Protein AF-A0A7R9UJ60-F1 (afdb_monomer_lite)

pLDDT: mean 85.23, std 15.55, range [35.97, 98.5]

Organism: Diacronema lutheri (NCBI:txid2081491)

Foldseek 3Di:
DFDFLVVDCPDPLVCCQQPVLLVVLVVLCVLVVDDDPLNVQSNVLSVQRNVQAFDDQDDDPVCNVVCVPVLNVVSNVVRGTSGRGRSVSSSVVSVVSNQCSQFPVVCVVPVPPPVPDPDGDDSCVSVVVVLVVVCPCVCVLPVVVLVVQQPDPDPPGDHRRDPVSVVLCVVCPSNDDPPPDPHD

Radius of gyration: 21.95 Å; chains: 1; bounding box: 54×43×56 Å

Structure (mmCIF, N/CA/C/O backbone):
data_AF-A0A7R9UJ60-F1
#
_entry.id   AF-A0A7R9UJ60-F1
#
loop_
_atom_site.group_PDB
_atom_site.id
_atom_site.type_symbol
_atom_site.label_atom_id
_atom_site.label_alt_id
_atom_site.label_comp_id
_atom_site.label_asym_id
_atom_site.label_entity_id
_atom_site.label_seq_id
_atom_site.pdbx_PDB_ins_code
_atom_site.Cartn_x
_atom_site.Cartn_y
_atom_site.Cartn_z
_atom_site.occupancy
_atom_site.B_iso_or_equiv
_atom_site.auth_seq_id
_atom_site.auth_comp_id
_atom_site.auth_asym_id
_atom_site.auth_atom_id
_atom_site.pdbx_PDB_model_num
ATOM 1 N N . PRO A 1 1 ? -2.633 22.744 -2.274 1.00 83.25 1 PRO A N 1
ATOM 2 C CA . PRO A 1 1 ? -3.286 21.819 -1.310 1.00 83.25 1 PRO A CA 1
ATOM 3 C C . PRO A 1 1 ? -2.937 20.377 -1.701 1.00 83.25 1 PRO A C 1
ATOM 5 O O . PRO A 1 1 ? -2.706 20.158 -2.888 1.00 83.25 1 PRO A O 1
ATOM 8 N N . PRO A 1 2 ? -2.837 19.420 -0.763 1.00 93.00 2 PRO A N 1
ATOM 9 C CA . PRO A 1 2 ? -2.615 18.020 -1.121 1.00 93.00 2 PRO A CA 1
ATOM 10 C C . PRO A 1 2 ? -3.824 17.465 -1.886 1.00 93.00 2 PRO A C 1
ATOM 12 O O . PRO A 1 2 ? -4.955 17.785 -1.524 1.00 93.00 2 PRO A O 1
ATOM 15 N N . LEU A 1 3 ? -3.572 16.640 -2.907 1.00 96.56 3 LEU A N 1
ATOM 16 C CA . LEU A 1 3 ? -4.618 15.967 -3.687 1.00 96.56 3 LEU A CA 1
ATOM 17 C C . LEU A 1 3 ? -5.385 14.976 -2.805 1.00 96.56 3 LEU A C 1
ATOM 19 O O . LEU A 1 3 ? -4.770 14.284 -1.990 1.00 96.56 3 LEU A O 1
ATOM 23 N N . ARG A 1 4 ? -6.705 14.887 -2.969 1.00 97.19 4 ARG A N 1
ATOM 24 C CA . ARG A 1 4 ? -7.605 14.048 -2.159 1.00 97.19 4 ARG A CA 1
ATOM 25 C C . ARG A 1 4 ? -8.588 13.298 -3.052 1.00 97.19 4 ARG A C 1
ATOM 27 O O . ARG A 1 4 ? -8.852 13.697 -4.183 1.00 97.19 4 ARG A O 1
ATOM 34 N N . GLY A 1 5 ? -9.162 12.207 -2.548 1.00 94.00 5 GLY A N 1
ATOM 35 C CA . GLY A 1 5 ? -10.269 11.534 -3.238 1.00 94.00 5 GLY A CA 1
ATOM 36 C C . GLY A 1 5 ? -11.531 12.404 -3.280 1.00 94.00 5 GLY A C 1
ATOM 37 O O . GLY A 1 5 ? -12.315 12.332 -4.220 1.00 94.00 5 GLY A O 1
ATOM 38 N N . SER A 1 6 ? -11.703 13.282 -2.293 1.00 96.12 6 SER A N 1
ATOM 39 C CA . SER A 1 6 ? -12.818 14.228 -2.213 1.00 96.12 6 SER A CA 1
ATOM 40 C C . SER A 1 6 ? -12.788 15.349 -3.258 1.00 96.12 6 SER A C 1
ATOM 42 O O . SER A 1 6 ? -13.761 16.092 -3.344 1.00 96.12 6 SER A O 1
ATOM 44 N N . ASP A 1 7 ? -11.715 15.482 -4.047 1.00 95.06 7 ASP A N 1
ATOM 45 C CA . ASP A 1 7 ? -11.592 16.529 -5.075 1.00 95.06 7 ASP A CA 1
ATOM 46 C C . ASP A 1 7 ? -12.584 16.326 -6.243 1.00 95.06 7 ASP A C 1
ATOM 48 O O . ASP A 1 7 ? -12.857 17.252 -7.004 1.00 95.06 7 ASP A O 1
ATOM 52 N N . GLY A 1 8 ? -13.174 15.131 -6.364 1.00 93.62 8 GLY A N 1
ATOM 53 C CA . GLY A 1 8 ? -14.300 14.853 -7.255 1.00 93.62 8 GLY A CA 1
ATOM 54 C C . GLY A 1 8 ? -14.297 13.422 -7.783 1.00 93.62 8 GLY A C 1
ATOM 55 O O . GLY A 1 8 ? -13.241 12.840 -8.009 1.00 93.62 8 GLY A O 1
ATOM 56 N N . SER A 1 9 ? -15.475 12.856 -8.054 1.00 93.38 9 SER A N 1
ATOM 57 C CA . SER A 1 9 ? -15.610 11.461 -8.517 1.00 93.38 9 SER A CA 1
ATOM 58 C C . SER A 1 9 ? -14.976 11.170 -9.884 1.00 93.38 9 SER A C 1
ATOM 60 O O . SER A 1 9 ? -14.685 10.022 -10.199 1.00 93.38 9 SER A O 1
ATOM 62 N N . HIS A 1 10 ? -14.745 12.206 -10.689 1.00 94.19 10 HIS A N 1
ATOM 63 C CA . HIS A 1 10 ? -14.091 12.131 -11.997 1.00 94.19 10 HIS A CA 1
ATOM 64 C C . HIS A 1 10 ? -12.556 12.168 -11.906 1.00 94.19 10 HIS A C 1
ATOM 66 O O . HIS A 1 10 ? -11.872 12.056 -12.922 1.00 94.19 10 HIS A O 1
ATOM 72 N N . THR A 1 11 ? -12.004 12.383 -10.711 1.00 96.38 11 THR A N 1
ATOM 73 C CA . THR A 1 11 ? -10.563 12.538 -10.520 1.00 96.38 11 THR A CA 1
ATOM 74 C C . THR A 1 11 ? -9.861 11.190 -10.427 1.00 96.38 11 THR A C 1
ATOM 76 O O . THR A 1 11 ? -10.392 10.198 -9.921 1.00 96.38 11 THR A O 1
ATOM 79 N N . PHE A 1 12 ? -8.602 11.174 -10.856 1.00 95.88 12 PHE A N 1
ATOM 80 C CA . PHE A 1 12 ? -7.732 10.015 -10.702 1.00 95.88 12 PHE A CA 1
ATOM 81 C C . PHE A 1 12 ? -7.525 9.613 -9.233 1.00 95.88 12 PHE A C 1
ATOM 83 O O . PHE A 1 12 ? -7.365 8.431 -8.932 1.00 95.88 12 PHE A O 1
ATOM 90 N N . THR A 1 13 ? -7.528 10.571 -8.305 1.00 96.81 13 THR A N 1
ATOM 91 C CA . THR A 1 13 ? -7.380 10.299 -6.871 1.00 96.81 13 THR A CA 1
ATOM 92 C C . THR A 1 13 ? -8.602 9.593 -6.304 1.00 96.81 13 THR A C 1
ATOM 94 O O . THR A 1 13 ? -8.439 8.600 -5.595 1.0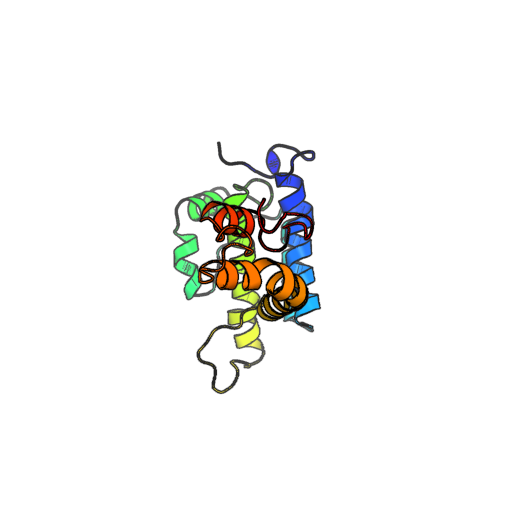0 96.81 13 THR A O 1
ATOM 97 N N . PHE A 1 14 ? -9.816 10.028 -6.660 1.00 96.94 14 PHE A N 1
ATOM 98 C CA . PHE A 1 14 ? -11.037 9.313 -6.286 1.00 96.94 14 PHE A CA 1
ATOM 99 C C . PHE A 1 14 ? -11.035 7.889 -6.836 1.00 96.94 14 PHE A C 1
ATOM 101 O O . PHE A 1 14 ? -11.293 6.937 -6.099 1.00 96.94 14 PHE A O 1
ATOM 108 N N . ASP A 1 15 ? -10.694 7.734 -8.115 1.00 97.25 15 ASP A N 1
ATOM 109 C CA . ASP A 1 15 ? -10.618 6.433 -8.772 1.00 97.25 15 ASP A CA 1
ATOM 110 C C . ASP A 1 15 ? -9.603 5.497 -8.104 1.00 97.25 15 ASP A C 1
ATOM 112 O O . ASP A 1 15 ? -9.866 4.318 -7.840 1.00 97.25 15 ASP A O 1
ATOM 116 N N . THR A 1 16 ? -8.436 6.053 -7.776 1.00 96.56 16 THR A N 1
ATOM 117 C CA . THR A 1 16 ? -7.360 5.314 -7.129 1.00 96.56 16 THR A CA 1
ATOM 118 C C . THR A 1 16 ? -7.796 4.822 -5.759 1.00 96.56 16 THR A C 1
ATOM 120 O O . THR A 1 16 ? -7.676 3.628 -5.493 1.00 96.56 16 THR A O 1
ATOM 123 N N . VAL A 1 17 ? -8.362 5.689 -4.919 1.00 97.00 17 VAL A N 1
ATOM 124 C CA . VAL A 1 17 ? -8.797 5.294 -3.576 1.00 97.00 17 VAL A CA 1
ATOM 125 C C . VAL A 1 17 ? -9.987 4.336 -3.625 1.00 97.00 17 VAL A C 1
ATOM 127 O O . VAL A 1 17 ? -9.949 3.301 -2.973 1.00 97.00 17 VAL A O 1
ATOM 130 N N . SER A 1 18 ? -11.029 4.636 -4.402 1.00 96.00 18 SER A N 1
ATOM 131 C CA . SER A 1 18 ? -12.286 3.870 -4.371 1.00 96.00 18 SER A CA 1
ATOM 132 C C . SER A 1 18 ? -12.218 2.521 -5.092 1.00 96.00 18 SER A C 1
ATOM 134 O O . SER A 1 18 ? -12.951 1.601 -4.729 1.00 96.00 18 SER A O 1
ATOM 136 N N . ARG A 1 19 ? -11.346 2.374 -6.102 1.00 96.94 19 ARG A N 1
ATOM 137 C CA . ARG A 1 19 ? -11.256 1.145 -6.912 1.00 96.94 19 ARG A CA 1
ATOM 138 C C . ARG A 1 19 ? -9.876 0.507 -6.898 1.00 96.94 19 ARG A C 1
ATOM 140 O O . ARG A 1 19 ? -9.775 -0.699 -6.670 1.00 96.94 19 ARG A O 1
ATOM 147 N N . ARG A 1 20 ? -8.810 1.278 -7.142 1.00 97.75 20 ARG A N 1
ATOM 148 C CA . ARG A 1 20 ? -7.466 0.705 -7.352 1.00 97.75 20 ARG A CA 1
ATOM 149 C C . ARG A 1 20 ? -6.829 0.208 -6.057 1.00 97.75 20 ARG A C 1
ATOM 151 O O . ARG A 1 20 ? -6.297 -0.895 -6.058 1.00 97.75 20 ARG A O 1
ATOM 158 N N . LEU A 1 21 ? -6.917 0.956 -4.955 1.00 98.38 21 LEU A N 1
ATOM 159 C CA . LEU A 1 21 ? -6.387 0.513 -3.660 1.00 98.38 21 LEU A CA 1
ATOM 160 C C . LEU A 1 21 ? -7.086 -0.771 -3.160 1.00 98.38 21 LEU A C 1
ATOM 162 O O . LEU A 1 21 ? -6.374 -1.725 -2.844 1.00 98.38 21 LEU A O 1
ATOM 166 N N . PRO A 1 22 ? -8.434 -0.891 -3.175 1.00 98.50 22 PRO A N 1
ATOM 167 C CA . PRO A 1 22 ? -9.105 -2.157 -2.878 1.00 98.50 22 PRO A CA 1
ATOM 168 C C . PRO A 1 22 ? -8.676 -3.296 -3.807 1.00 98.50 22 PRO A C 1
ATOM 170 O O . PRO A 1 22 ? -8.485 -4.421 -3.353 1.00 98.50 22 PRO A O 1
ATOM 173 N N . ALA A 1 23 ? -8.505 -3.025 -5.106 1.00 98.12 23 ALA A N 1
ATOM 174 C CA . ALA A 1 23 ? -8.051 -4.034 -6.060 1.00 98.12 23 ALA A CA 1
ATOM 175 C C . ALA A 1 23 ? -6.623 -4.524 -5.764 1.00 98.12 23 ALA A C 1
ATOM 177 O O . ALA A 1 23 ? -6.363 -5.715 -5.909 1.00 98.12 23 ALA A O 1
ATOM 178 N N . ILE A 1 24 ? -5.722 -3.648 -5.300 1.00 97.88 24 ILE A N 1
ATOM 179 C CA . ILE A 1 24 ? -4.379 -4.043 -4.847 1.00 97.88 24 ILE A CA 1
ATOM 180 C C . ILE A 1 24 ? -4.487 -5.008 -3.664 1.00 97.88 24 ILE A C 1
ATOM 182 O O . ILE A 1 24 ? -3.899 -6.081 -3.723 1.00 97.88 24 ILE A O 1
ATOM 186 N N . VAL A 1 25 ? -5.291 -4.685 -2.643 1.00 98.06 25 VAL A N 1
ATOM 187 C CA . VAL A 1 25 ? -5.490 -5.560 -1.470 1.00 98.06 25 VAL A CA 1
ATOM 188 C C . VAL A 1 25 ? -5.994 -6.948 -1.892 1.00 98.06 25 VAL A C 1
ATOM 190 O O . VAL A 1 25 ? -5.460 -7.966 -1.451 1.00 98.06 25 VAL A O 1
ATOM 193 N N . ARG A 1 26 ? -6.974 -7.008 -2.802 1.00 97.75 26 ARG A N 1
ATOM 194 C CA . ARG A 1 26 ? -7.509 -8.278 -3.329 1.00 97.75 26 ARG A CA 1
ATOM 195 C C . ARG A 1 26 ? -6.508 -9.041 -4.187 1.00 97.75 26 ARG A C 1
ATOM 197 O O . ARG A 1 26 ? -6.415 -10.261 -4.088 1.00 97.75 26 ARG A O 1
ATOM 204 N N . SER A 1 27 ? -5.720 -8.331 -4.991 1.00 96.19 27 SER A N 1
ATOM 205 C CA . SER A 1 27 ? -4.622 -8.926 -5.754 1.00 96.19 27 SER A CA 1
ATOM 206 C C . SER A 1 27 ? -3.576 -9.548 -4.824 1.00 96.19 27 SER A C 1
ATOM 208 O O . SER A 1 27 ? -3.095 -10.644 -5.092 1.00 96.19 27 SER A O 1
ATOM 210 N N . THR A 1 28 ? -3.276 -8.908 -3.689 1.00 94.81 28 THR A N 1
ATOM 211 C CA . THR A 1 28 ? -2.391 -9.467 -2.660 1.00 94.81 28 THR A CA 1
ATOM 212 C C . THR A 1 28 ? -2.951 -10.762 -2.069 1.00 94.81 28 THR A C 1
ATOM 214 O O . THR A 1 28 ? -2.198 -11.724 -1.923 1.00 94.81 28 THR A O 1
ATOM 217 N N . ILE A 1 29 ? -4.256 -10.827 -1.772 1.00 94.69 29 ILE A N 1
ATOM 218 C CA . ILE A 1 29 ? -4.915 -12.064 -1.311 1.00 94.69 29 ILE A CA 1
ATOM 219 C C . ILE A 1 29 ? -4.731 -13.181 -2.344 1.00 94.69 29 ILE A C 1
ATOM 221 O O . ILE A 1 29 ? -4.233 -14.255 -2.005 1.00 94.69 29 ILE A O 1
ATOM 225 N N . ALA A 1 30 ? -5.097 -12.909 -3.600 1.00 94.75 30 ALA A N 1
ATOM 226 C CA . ALA A 1 30 ? -5.057 -13.892 -4.677 1.00 94.75 30 ALA A CA 1
ATOM 227 C C . ALA A 1 30 ? -3.628 -14.376 -4.970 1.00 94.75 30 ALA A C 1
ATOM 229 O O . ALA A 1 30 ? -3.398 -15.579 -5.065 1.00 94.75 30 ALA A O 1
ATOM 230 N N . ALA A 1 31 ? -2.661 -13.458 -5.056 1.00 91.88 31 ALA A N 1
ATOM 231 C CA . ALA A 1 31 ? -1.273 -13.779 -5.382 1.00 91.88 31 ALA A CA 1
ATOM 232 C C . ALA A 1 31 ? -0.583 -14.645 -4.318 1.00 91.88 31 ALA A C 1
ATOM 234 O O . ALA A 1 31 ? 0.271 -15.455 -4.661 1.00 91.88 31 ALA A O 1
ATOM 235 N N . ASN A 1 32 ? -0.952 -14.494 -3.043 1.00 90.19 32 ASN A N 1
ATOM 236 C CA . ASN A 1 32 ? -0.371 -15.280 -1.951 1.00 90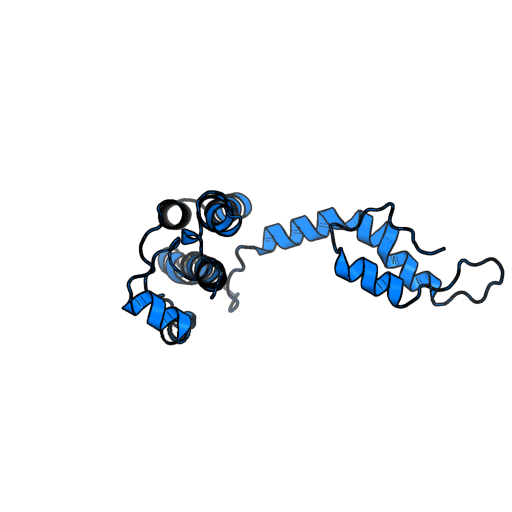.19 32 ASN A CA 1
ATOM 237 C C . ASN A 1 32 ? -1.201 -16.520 -1.590 1.00 90.19 32 ASN A C 1
ATOM 239 O O . ASN A 1 32 ? -0.789 -17.295 -0.728 1.00 90.19 32 ASN A O 1
ATOM 243 N N . GLY A 1 33 ? -2.382 -16.697 -2.192 1.00 90.06 33 GLY A N 1
ATOM 244 C CA . GLY A 1 33 ? -3.311 -17.760 -1.810 1.00 90.06 33 GLY A CA 1
ATOM 245 C C . GLY A 1 33 ? -3.764 -17.659 -0.350 1.00 90.06 33 GLY A C 1
ATOM 246 O O . GLY A 1 33 ? -3.976 -18.684 0.300 1.00 90.06 33 GLY A O 1
ATOM 247 N N . TYR A 1 34 ? -3.877 -16.442 0.197 1.00 90.19 34 TYR A N 1
ATOM 248 C CA . TYR A 1 34 ? -4.339 -16.262 1.573 1.00 90.19 34 TYR A CA 1
ATOM 249 C C . TYR A 1 34 ? -5.769 -16.782 1.736 1.00 90.19 34 TYR A C 1
ATOM 251 O O . TYR A 1 34 ? -6.633 -16.549 0.892 1.00 90.19 34 TYR A O 1
ATOM 259 N N . ALA A 1 35 ? -6.029 -17.448 2.860 1.00 89.31 35 ALA A N 1
ATOM 260 C CA . ALA A 1 35 ? -7.321 -18.047 3.177 1.00 89.31 35 ALA A CA 1
ATOM 261 C C . ALA A 1 35 ? -7.703 -17.824 4.651 1.00 89.31 35 ALA A C 1
ATOM 263 O O . ALA A 1 35 ? -6.906 -17.346 5.463 1.00 89.31 35 ALA A O 1
ATOM 264 N N . GLY A 1 36 ? -8.941 -18.178 5.003 1.00 90.00 36 GLY A N 1
ATOM 265 C CA . GLY A 1 36 ? -9.440 -18.115 6.377 1.00 90.00 36 GLY A CA 1
ATOM 266 C C . GLY A 1 36 ? -9.504 -16.689 6.933 1.00 90.00 36 GLY A C 1
ATOM 267 O O . GLY A 1 36 ? -9.894 -15.757 6.230 1.00 90.00 36 GLY A O 1
ATOM 268 N N . ALA A 1 37 ? -9.129 -16.530 8.206 1.00 91.31 37 ALA A N 1
ATOM 269 C CA . ALA A 1 37 ? -9.238 -15.259 8.925 1.00 91.31 37 ALA A CA 1
ATOM 270 C C . ALA A 1 37 ? -8.457 -14.121 8.246 1.00 91.31 37 ALA A C 1
ATOM 272 O O . ALA A 1 37 ? -9.024 -13.062 8.013 1.00 91.31 37 ALA A O 1
ATOM 273 N N . LEU A 1 38 ? -7.209 -14.359 7.820 1.00 91.81 38 LEU A N 1
ATOM 274 C CA . LEU A 1 38 ? -6.397 -13.317 7.176 1.00 91.81 38 LEU A CA 1
ATOM 275 C C . LEU A 1 38 ? -7.025 -12.813 5.869 1.00 91.81 38 LEU A C 1
ATOM 277 O O . LEU A 1 38 ? -7.075 -11.607 5.637 1.00 91.81 38 LEU A O 1
ATOM 281 N N . ALA A 1 39 ? -7.522 -13.716 5.021 1.00 94.56 39 ALA A N 1
ATOM 282 C CA . ALA A 1 39 ? -8.200 -13.313 3.790 1.00 94.56 39 ALA A CA 1
ATOM 283 C C . ALA A 1 39 ? -9.460 -12.491 4.091 1.00 94.56 39 ALA A C 1
ATOM 285 O O . ALA A 1 39 ? -9.688 -11.461 3.461 1.00 94.56 39 ALA A O 1
ATOM 286 N N . ALA A 1 40 ? -10.239 -12.897 5.099 1.00 96.19 40 ALA A N 1
ATOM 287 C CA . ALA A 1 40 ? -11.408 -12.144 5.536 1.00 96.19 40 ALA A CA 1
ATOM 288 C C . ALA A 1 40 ? -11.038 -10.757 6.089 1.00 96.19 40 ALA A C 1
ATOM 290 O O . ALA A 1 40 ? -11.771 -9.796 5.866 1.00 96.19 40 ALA A O 1
ATOM 291 N N . ASP A 1 41 ? -9.922 -10.630 6.806 1.00 95.94 41 ASP A N 1
ATOM 292 C CA . ASP A 1 41 ? -9.447 -9.359 7.364 1.00 95.94 41 ASP A CA 1
ATOM 293 C C . ASP A 1 41 ? -8.985 -8.402 6.258 1.00 95.94 41 ASP A C 1
ATOM 295 O O . ASP A 1 41 ? -9.333 -7.219 6.266 1.00 95.94 41 ASP A O 1
ATOM 299 N N . LEU A 1 42 ? -8.272 -8.925 5.259 1.00 97.12 42 LEU A N 1
ATOM 300 C CA . LEU A 1 42 ? -7.857 -8.171 4.077 1.00 97.12 42 LEU A CA 1
ATOM 301 C C . LEU A 1 42 ? -9.053 -7.771 3.196 1.00 97.12 42 LEU A C 1
ATOM 303 O O . LEU A 1 42 ? -9.096 -6.642 2.714 1.00 97.12 42 LEU A O 1
ATOM 307 N N . GLU A 1 43 ? -10.067 -8.625 3.031 1.00 98.25 43 GLU A N 1
ATOM 308 C CA . GLU A 1 43 ? -11.298 -8.240 2.324 1.00 98.25 43 GLU A CA 1
ATOM 309 C C . GLU A 1 43 ? -12.078 -7.157 3.076 1.00 98.25 43 GLU A C 1
ATOM 311 O O . GLU A 1 43 ? -12.599 -6.225 2.456 1.00 98.25 43 GLU A O 1
ATOM 316 N N . ARG A 1 44 ? -12.114 -7.213 4.416 1.00 98.25 44 ARG A N 1
ATOM 317 C CA . ARG A 1 44 ? -12.694 -6.126 5.219 1.00 98.25 44 ARG A CA 1
ATOM 318 C C . ARG A 1 44 ? -11.923 -4.826 5.040 1.00 98.25 44 ARG A C 1
ATOM 320 O O . ARG A 1 44 ? -12.563 -3.792 4.887 1.00 98.25 44 ARG A O 1
ATOM 327 N N . LEU A 1 45 ? -10.591 -4.868 4.976 1.00 98.38 45 LEU A N 1
ATOM 328 C CA . LEU A 1 45 ? -9.782 -3.692 4.643 1.00 98.38 45 LEU A CA 1
ATOM 329 C C . LEU A 1 45 ? -10.121 -3.157 3.240 1.00 98.38 45 LEU A C 1
ATOM 331 O O . LEU A 1 45 ? -10.317 -1.956 3.073 1.00 98.38 45 LEU A O 1
ATOM 335 N N . ALA A 1 46 ? -10.242 -4.023 2.231 1.00 98.50 46 ALA A N 1
ATOM 336 C CA . ALA A 1 46 ? -10.614 -3.606 0.878 1.00 98.50 46 ALA A CA 1
ATOM 337 C C . ALA A 1 46 ? -12.007 -2.946 0.836 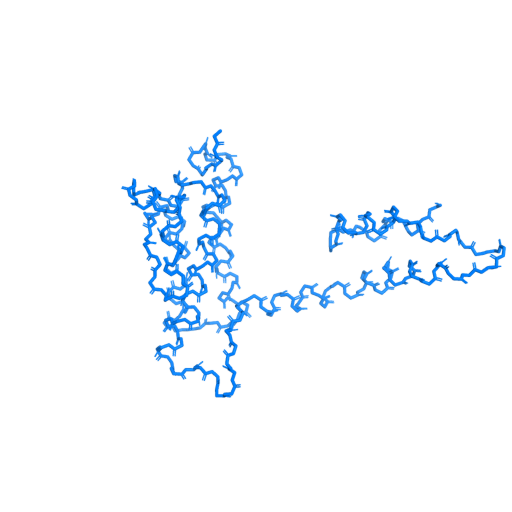1.00 98.50 46 ALA A C 1
ATOM 339 O O . ALA A 1 46 ? -12.199 -1.943 0.143 1.00 98.50 46 ALA A O 1
ATOM 340 N N . ALA A 1 47 ? -12.971 -3.481 1.590 1.00 98.31 47 ALA A N 1
ATOM 341 C CA . ALA A 1 47 ? -14.308 -2.909 1.727 1.00 98.31 47 ALA A CA 1
ATOM 342 C C . ALA A 1 47 ? -14.304 -1.577 2.501 1.00 98.31 47 ALA A C 1
ATOM 344 O O . ALA A 1 47 ? -14.965 -0.633 2.075 1.00 98.31 47 ALA A O 1
ATOM 345 N N . GLU A 1 48 ? -13.529 -1.475 3.586 1.00 97.81 48 GLU A N 1
ATOM 346 C CA . GLU A 1 48 ? -13.323 -0.255 4.385 1.00 97.81 48 GLU A CA 1
ATOM 347 C C . GLU A 1 48 ? -12.818 0.904 3.510 1.00 97.81 48 GLU A C 1
ATOM 349 O O . GLU A 1 48 ? -13.357 2.014 3.565 1.00 97.81 48 GLU A O 1
ATOM 354 N N . ILE A 1 49 ? -11.823 0.622 2.660 1.00 98.06 49 ILE A N 1
ATOM 355 C CA . ILE A 1 49 ? -11.252 1.591 1.719 1.00 98.06 49 ILE A CA 1
ATOM 356 C C . ILE A 1 49 ? -12.304 2.029 0.693 1.00 98.06 49 ILE A C 1
ATOM 358 O O . ILE A 1 49 ? -12.529 3.226 0.514 1.00 98.06 49 ILE A O 1
ATOM 362 N N . ALA A 1 50 ? -12.974 1.071 0.039 1.00 96.94 50 ALA A N 1
ATOM 363 C CA . ALA A 1 50 ? -13.966 1.357 -1.000 1.00 96.94 50 ALA A CA 1
ATOM 364 C C . ALA A 1 50 ? -15.167 2.157 -0.468 1.00 96.94 50 ALA A C 1
ATOM 366 O O . ALA A 1 50 ? -15.696 3.020 -1.165 1.00 96.94 50 ALA A O 1
ATOM 367 N N . ALA A 1 51 ? -15.577 1.892 0.776 1.00 96.75 51 ALA A N 1
ATOM 368 C CA . ALA A 1 51 ? -16.666 2.595 1.445 1.00 96.75 51 ALA A CA 1
ATOM 369 C C . ALA A 1 51 ? -16.277 3.997 1.943 1.00 96.75 51 ALA A C 1
ATOM 371 O O . ALA A 1 51 ? -17.145 4.744 2.391 1.00 96.75 51 ALA A O 1
ATOM 372 N N . GLY A 1 52 ? -14.992 4.365 1.900 1.00 96.88 52 GLY A N 1
ATOM 373 C CA . GLY A 1 52 ? -14.539 5.646 2.426 1.00 96.88 52 GLY A CA 1
ATOM 374 C C . GLY A 1 52 ? -14.688 5.744 3.944 1.00 96.88 52 GLY A C 1
ATOM 375 O O . GLY A 1 52 ? -15.101 6.788 4.445 1.00 96.88 52 GLY A O 1
ATOM 376 N N . ALA A 1 53 ? -14.396 4.668 4.680 1.00 98.06 53 ALA A N 1
ATOM 377 C CA . ALA A 1 53 ? -14.512 4.664 6.137 1.00 98.06 53 ALA A CA 1
ATOM 378 C C . ALA A 1 53 ? -13.482 5.601 6.822 1.00 98.06 53 ALA A C 1
ATOM 380 O O . ALA A 1 53 ? -12.486 5.992 6.203 1.00 98.06 53 ALA A O 1
ATOM 381 N N . PRO A 1 54 ? -13.693 5.977 8.097 1.00 98.25 54 PRO A N 1
ATOM 382 C CA . PRO A 1 54 ? -12.715 6.740 8.873 1.00 98.25 54 PRO A CA 1
ATOM 383 C C . PRO A 1 54 ? -11.380 6.007 9.030 1.00 98.25 54 PRO A C 1
ATOM 385 O O . PRO A 1 54 ? -11.353 4.792 9.222 1.00 98.25 54 PRO A O 1
ATOM 388 N N . LEU A 1 55 ? -10.277 6.756 9.006 1.00 98.00 55 LEU A N 1
ATOM 389 C CA . LEU A 1 55 ? -8.952 6.211 9.291 1.00 98.00 55 LEU A CA 1
ATOM 390 C C . LEU A 1 55 ? -8.841 5.815 10.770 1.00 98.00 55 LEU A C 1
ATOM 392 O O . LEU A 1 55 ? -9.323 6.523 11.657 1.00 98.00 55 LEU A O 1
ATOM 396 N N . VAL A 1 56 ? -8.156 4.703 11.041 1.00 97.00 56 VAL A N 1
ATOM 397 C CA . VAL A 1 56 ? -7.926 4.195 12.403 1.00 97.00 56 VAL A CA 1
ATOM 398 C C . VAL A 1 56 ? -6.438 4.154 12.742 1.00 97.00 56 VAL A C 1
ATOM 400 O O . VAL A 1 56 ? -5.581 3.994 11.869 1.00 97.00 56 VAL A O 1
ATOM 403 N N . ALA A 1 57 ? -6.104 4.301 14.021 1.00 97.06 57 ALA A N 1
ATOM 404 C CA . ALA A 1 57 ? -4.718 4.210 14.465 1.00 97.06 57 ALA A CA 1
ATOM 405 C C . ALA A 1 57 ? -4.149 2.804 14.203 1.00 97.06 57 ALA A C 1
ATOM 407 O O . ALA A 1 57 ? -4.825 1.797 14.416 1.00 97.06 57 ALA A O 1
ATOM 408 N N . LEU A 1 58 ? -2.894 2.739 13.755 1.00 96.38 58 LEU A N 1
ATOM 409 C CA . LEU A 1 58 ? -2.156 1.479 13.643 1.00 96.38 58 LEU A CA 1
ATOM 410 C C . LEU A 1 58 ? -1.856 0.946 15.046 1.00 96.38 58 LEU A C 1
ATOM 412 O O . LEU A 1 58 ? -1.609 1.726 15.964 1.00 96.38 58 LEU A O 1
ATOM 416 N N . THR A 1 59 ? -1.859 -0.370 15.218 1.00 94.00 59 THR A N 1
ATOM 417 C CA . THR A 1 59 ? -1.670 -1.023 16.525 1.00 94.00 59 THR A CA 1
ATOM 418 C C . THR A 1 59 ? -0.375 -1.824 16.598 1.00 94.00 59 THR A C 1
ATOM 420 O O . THR A 1 59 ? 0.120 -2.095 17.691 1.00 94.00 59 THR A O 1
ATOM 423 N N . ALA A 1 60 ? 0.220 -2.165 15.452 1.00 89.62 60 ALA A N 1
ATOM 424 C CA . ALA A 1 60 ? 1.512 -2.833 15.398 1.00 89.62 60 ALA A CA 1
ATOM 425 C C . ALA A 1 60 ? 2.617 -1.972 16.042 1.00 89.62 60 ALA A C 1
ATOM 427 O O . ALA A 1 60 ? 2.811 -0.836 15.601 1.00 89.62 60 ALA A O 1
ATOM 428 N N . PRO A 1 61 ? 3.419 -2.507 16.989 1.00 88.62 61 PRO A N 1
ATOM 429 C CA . PRO A 1 61 ? 4.476 -1.754 17.671 1.00 88.62 61 PRO A CA 1
ATOM 430 C C . PRO A 1 61 ? 5.445 -1.029 16.728 1.00 88.62 61 PRO A C 1
ATOM 432 O O . PRO A 1 61 ? 5.734 0.148 16.926 1.00 88.62 61 PRO A O 1
ATOM 435 N N . ALA A 1 62 ? 5.877 -1.699 15.654 1.00 88.69 62 ALA A N 1
ATOM 436 C CA . ALA A 1 62 ? 6.776 -1.127 14.646 1.00 88.69 62 ALA A CA 1
ATOM 437 C C . ALA A 1 62 ? 6.157 0.044 13.857 1.00 88.69 62 ALA A C 1
ATOM 439 O O . ALA A 1 62 ? 6.877 0.836 13.256 1.00 88.69 62 ALA A O 1
ATOM 440 N N . LEU A 1 63 ? 4.827 0.162 13.858 1.00 92.88 63 LEU A N 1
ATOM 441 C CA . LEU A 1 63 ? 4.083 1.192 13.140 1.00 92.88 63 LEU A CA 1
ATOM 442 C C . LEU A 1 63 ? 3.529 2.287 14.060 1.00 92.88 63 LEU A C 1
ATOM 444 O O . LEU A 1 63 ? 3.060 3.302 13.554 1.00 92.88 63 LEU A O 1
ATOM 448 N N . LEU A 1 64 ? 3.608 2.143 15.388 1.00 93.94 64 LEU A N 1
ATOM 449 C CA . LEU A 1 64 ? 3.116 3.159 16.329 1.00 93.94 64 LEU A CA 1
ATOM 450 C C . LEU A 1 64 ? 3.712 4.560 16.099 1.00 93.94 64 LEU A C 1
ATOM 452 O O . LEU A 1 64 ? 2.937 5.518 16.144 1.00 93.94 64 LEU A O 1
ATOM 456 N N . PRO A 1 65 ? 5.018 4.728 15.780 1.00 96.12 65 PRO A N 1
ATOM 457 C CA . PRO A 1 65 ? 5.567 6.0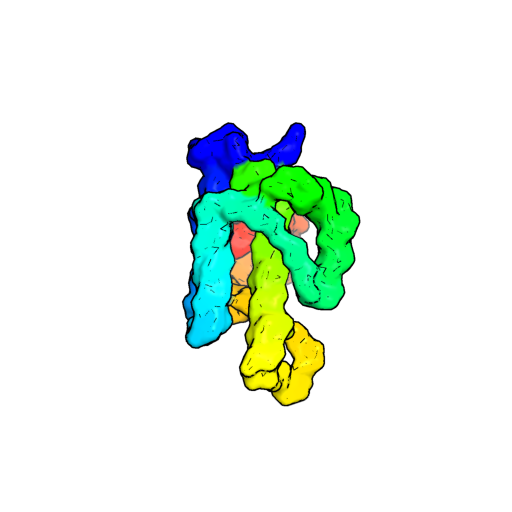50 15.468 1.00 96.12 65 PRO A CA 1
ATOM 458 C C . PRO A 1 65 ? 4.862 6.747 14.295 1.00 96.12 65 PRO A C 1
ATOM 460 O O . PRO A 1 65 ? 4.824 7.974 14.237 1.00 96.12 65 PRO A O 1
ATOM 463 N N . TRP A 1 66 ? 4.250 5.986 13.381 1.00 95.62 66 TRP A N 1
ATOM 464 C CA . TRP A 1 66 ? 3.488 6.541 12.264 1.00 95.62 66 TRP A CA 1
ATOM 465 C C . TRP A 1 66 ? 2.223 7.270 12.719 1.00 95.62 66 TRP A C 1
ATOM 467 O O . TRP A 1 66 ? 1.855 8.269 12.111 1.00 95.62 66 TRP A O 1
ATOM 477 N N . ASN A 1 67 ? 1.577 6.829 13.802 1.00 95.25 67 ASN A N 1
ATOM 478 C CA . ASN A 1 67 ? 0.396 7.514 14.338 1.00 95.25 67 ASN A CA 1
ATOM 479 C C . ASN A 1 67 ? 0.734 8.917 14.870 1.00 95.25 67 ASN A C 1
ATOM 481 O O . ASN A 1 67 ? -0.132 9.785 14.881 1.00 95.25 67 ASN A O 1
ATOM 485 N N . ALA A 1 68 ? 1.982 9.134 15.301 1.00 94.75 68 ALA A N 1
ATOM 486 C CA . ALA A 1 68 ? 2.476 10.418 15.798 1.00 94.75 68 ALA A CA 1
ATOM 487 C C . ALA A 1 68 ? 3.047 11.324 14.690 1.00 94.75 68 ALA A C 1
ATOM 489 O O . ALA A 1 68 ? 3.305 12.503 14.930 1.00 94.75 68 ALA A O 1
ATOM 490 N N . HIS A 1 69 ? 3.246 10.805 13.475 1.00 94.31 69 HIS A N 1
ATOM 491 C CA . HIS A 1 69 ? 3.677 11.612 12.336 1.00 94.31 69 HIS A CA 1
ATOM 492 C C . HIS A 1 69 ? 2.588 12.636 11.984 1.00 94.31 69 HIS A C 1
ATOM 494 O O . HIS A 1 69 ? 1.440 12.254 11.758 1.00 94.31 69 HIS A O 1
ATOM 500 N N . ALA A 1 70 ? 2.946 13.924 11.917 1.00 94.81 70 ALA A N 1
ATOM 501 C CA . ALA A 1 70 ? 1.988 15.036 11.896 1.00 94.81 70 ALA A CA 1
ATOM 502 C C . ALA A 1 70 ? 0.830 14.880 10.879 1.00 94.81 70 ALA A C 1
ATOM 504 O O . ALA A 1 70 ? -0.320 14.961 11.304 1.00 94.81 70 ALA A O 1
ATOM 505 N N . PRO A 1 71 ? 1.063 14.545 9.591 1.00 94.75 71 PRO A N 1
ATOM 506 C CA . PRO A 1 71 ? -0.022 14.268 8.644 1.00 94.75 71 PRO A CA 1
ATOM 507 C C . PRO A 1 71 ? -1.017 13.186 9.088 1.00 94.75 71 PRO A C 1
ATOM 509 O O . PRO A 1 71 ? -2.212 13.325 8.852 1.00 94.75 71 PRO A O 1
ATOM 512 N N . MET A 1 72 ? -0.540 12.109 9.719 1.00 97.19 72 MET A N 1
ATOM 513 C CA . MET A 1 72 ? -1.395 11.023 10.206 1.00 97.19 72 MET A CA 1
ATOM 514 C C . MET A 1 72 ? -2.117 11.424 11.496 1.00 97.19 72 MET A C 1
ATOM 516 O O . MET A 1 72 ? -3.313 11.179 11.626 1.00 97.19 72 MET A O 1
ATOM 520 N N . ALA A 1 73 ? -1.409 12.066 12.428 1.00 97.19 73 ALA A N 1
ATOM 521 C CA . ALA A 1 73 ? -1.979 12.545 13.683 1.00 97.19 73 ALA A CA 1
ATOM 522 C C . ALA A 1 73 ? -3.127 13.539 13.434 1.00 97.19 73 ALA A C 1
ATOM 524 O O . ALA A 1 73 ? -4.204 13.395 14.014 1.00 97.19 73 ALA A O 1
ATOM 525 N N . ASP A 1 74 ? -2.935 14.485 12.511 1.00 97.00 74 ASP A N 1
ATOM 526 C CA . ASP A 1 74 ? -3.958 15.451 12.106 1.00 97.00 74 ASP A CA 1
ATOM 527 C C . ASP A 1 74 ? -5.171 14.765 11.467 1.00 97.00 74 ASP A C 1
ATOM 529 O O . ASP A 1 74 ? -6.315 15.091 11.797 1.00 97.00 74 ASP A O 1
ATOM 533 N N . ALA A 1 75 ? -4.933 13.805 10.567 1.00 97.06 75 ALA A N 1
ATOM 534 C CA . ALA A 1 75 ? -5.994 13.053 9.907 1.00 97.06 75 ALA A CA 1
ATOM 535 C C . ALA A 1 75 ? -6.834 12.256 10.920 1.00 97.06 75 ALA A C 1
ATOM 537 O O . ALA A 1 75 ? -8.064 12.284 10.864 1.00 97.06 75 ALA A O 1
ATOM 538 N N . LEU A 1 76 ? -6.186 11.614 11.899 1.00 97.31 76 LEU A N 1
ATOM 539 C CA . LEU A 1 76 ? -6.857 10.902 12.990 1.00 97.31 76 LEU A CA 1
ATOM 540 C C . LEU A 1 76 ? -7.647 11.856 13.896 1.00 97.31 76 LEU A C 1
ATOM 542 O O . LEU A 1 76 ? -8.811 11.592 14.196 1.00 97.31 76 LEU A O 1
ATOM 546 N N . ALA A 1 77 ? -7.053 12.986 14.293 1.00 97.31 77 ALA A N 1
ATOM 547 C CA . ALA A 1 77 ? -7.706 13.983 15.143 1.00 97.31 77 ALA A CA 1
ATOM 548 C C . ALA A 1 77 ? -8.963 14.575 14.484 1.00 97.31 77 ALA A C 1
ATOM 550 O O . ALA A 1 77 ? -9.978 14.792 15.146 1.00 97.31 77 ALA A O 1
ATOM 551 N N . ARG A 1 78 ? -8.917 14.787 13.163 1.00 96.94 78 ARG A N 1
ATOM 552 C CA . ARG A 1 78 ? -10.042 15.284 12.357 1.00 96.94 78 ARG A CA 1
ATOM 553 C C . ARG A 1 78 ? -11.017 14.194 11.915 1.00 96.94 78 ARG A C 1
ATOM 555 O O . ARG A 1 78 ? -12.017 14.522 11.281 1.00 96.94 78 ARG A O 1
ATOM 562 N N . ARG A 1 79 ? -10.747 12.924 12.241 1.00 97.12 79 ARG A N 1
ATOM 563 C CA . ARG A 1 79 ? -11.502 11.756 11.759 1.00 97.12 79 ARG A CA 1
ATOM 564 C C . ARG A 1 79 ? -11.659 11.760 10.235 1.00 97.12 79 ARG A C 1
ATOM 566 O O . ARG A 1 79 ? -12.742 11.491 9.716 1.00 97.12 79 ARG A O 1
ATOM 573 N N . GLU A 1 80 ? -10.586 12.104 9.523 1.00 97.69 80 GLU A N 1
ATOM 574 C CA . GLU A 1 80 ? -10.563 11.999 8.067 1.00 97.69 80 GLU A CA 1
ATOM 575 C C . GLU A 1 80 ? -10.805 10.543 7.639 1.00 97.69 80 GLU A C 1
ATOM 577 O O . GLU A 1 80 ? -10.555 9.587 8.379 1.00 97.69 80 GLU A O 1
ATOM 582 N N . THR A 1 81 ? -11.331 10.381 6.433 1.00 98.31 81 THR A N 1
ATOM 583 C CA . THR A 1 81 ? -11.647 9.087 5.841 1.00 98.31 81 THR A CA 1
ATOM 584 C C . THR A 1 81 ? -10.650 8.734 4.753 1.00 98.31 81 THR A C 1
ATOM 586 O O . THR A 1 81 ? -9.868 9.580 4.319 1.00 98.31 81 THR A O 1
ATOM 589 N N . TRP A 1 82 ? -10.723 7.506 4.241 1.00 98.19 82 TRP A N 1
ATOM 590 C CA . TRP A 1 82 ? -9.965 7.102 3.054 1.00 98.19 82 TRP A CA 1
ATOM 591 C C . TRP A 1 82 ? -10.140 8.068 1.869 1.00 98.19 82 TRP A C 1
ATOM 593 O O . TRP A 1 82 ? -9.188 8.307 1.132 1.00 98.19 82 TRP A O 1
ATOM 603 N N . ILE A 1 83 ? -11.330 8.658 1.702 1.00 97.50 83 ILE A N 1
ATOM 604 C CA . ILE A 1 83 ? -11.640 9.576 0.595 1.00 97.50 83 ILE A CA 1
ATOM 605 C C . ILE A 1 83 ? -11.238 11.019 0.914 1.00 97.50 83 ILE A C 1
ATOM 607 O O . ILE A 1 83 ? -10.759 11.725 0.024 1.00 97.50 83 ILE A O 1
ATOM 611 N N . SER A 1 84 ? -11.449 11.478 2.153 1.00 97.19 84 SER A N 1
ATOM 612 C CA . SER A 1 84 ? -11.197 12.876 2.504 1.00 97.19 84 SER A CA 1
ATOM 613 C C . SER A 1 84 ? -9.741 13.160 2.839 1.00 97.19 84 SER A C 1
ATOM 615 O O . SER A 1 84 ? -9.320 14.293 2.638 1.00 97.19 84 SER A O 1
ATOM 617 N N . ALA A 1 85 ? -8.958 12.186 3.301 1.00 97.50 85 ALA A N 1
ATOM 618 C CA . ALA A 1 85 ? -7.547 12.383 3.620 1.00 97.50 85 ALA A CA 1
ATOM 619 C C . ALA A 1 85 ? -6.665 12.585 2.368 1.00 97.50 85 ALA A C 1
ATOM 621 O O . ALA A 1 85 ? -7.048 12.198 1.259 1.00 97.50 85 ALA A O 1
ATOM 622 N N . PRO A 1 86 ? -5.464 13.189 2.511 1.00 97.56 86 PRO A N 1
ATOM 623 C CA . PRO A 1 86 ? -4.502 13.306 1.417 1.00 97.56 86 PRO A CA 1
ATOM 624 C C . PRO A 1 86 ? -4.228 11.960 0.739 1.00 97.56 86 PRO A C 1
ATOM 626 O O . PRO A 1 86 ? -3.880 10.989 1.409 1.00 97.56 86 PRO A O 1
ATOM 629 N N . TRP A 1 87 ? -4.307 11.914 -0.592 1.00 97.38 87 TRP A N 1
ATOM 630 C CA . TRP A 1 87 ? -4.129 10.692 -1.382 1.00 97.38 87 TRP A CA 1
ATOM 631 C C . TRP A 1 87 ? -2.800 9.986 -1.064 1.00 97.38 87 TRP A C 1
ATOM 633 O O . TRP A 1 87 ? -2.784 8.795 -0.759 1.00 97.38 87 TRP A O 1
ATOM 643 N N . PHE A 1 88 ? -1.700 10.742 -1.019 1.00 96.44 88 PHE A N 1
ATOM 644 C CA . PHE A 1 88 ? -0.385 10.207 -0.655 1.00 96.44 88 PHE A CA 1
ATOM 645 C C . PHE A 1 88 ? -0.370 9.566 0.745 1.00 96.44 88 PHE A C 1
ATOM 647 O O . PHE A 1 88 ? 0.273 8.536 0.950 1.00 96.44 88 PHE A O 1
ATOM 654 N N . LEU A 1 89 ? -1.087 10.150 1.714 1.00 97.50 89 LEU A N 1
ATOM 655 C CA . LEU A 1 89 ? -1.181 9.600 3.067 1.00 97.50 89 LEU A CA 1
ATOM 656 C C . LEU A 1 89 ? -1.930 8.265 3.054 1.00 97.50 89 LEU A C 1
ATOM 658 O O . LEU A 1 89 ? -1.425 7.290 3.611 1.00 97.50 89 LEU A O 1
ATOM 662 N N . VAL A 1 90 ? -3.100 8.208 2.411 1.00 97.81 90 VAL A N 1
ATOM 663 C CA . VAL A 1 90 ? -3.940 7.000 2.408 1.00 97.81 90 VAL A CA 1
ATOM 664 C C . VAL A 1 90 ? -3.319 5.855 1.615 1.00 97.81 90 VAL A C 1
ATOM 666 O O . VAL A 1 90 ? -3.428 4.705 2.029 1.00 97.81 90 VAL A O 1
ATOM 669 N N . GLU A 1 91 ? -2.587 6.149 0.541 1.00 98.00 91 GLU A N 1
ATOM 670 C CA . GLU A 1 91 ? -1.834 5.137 -0.204 1.00 98.00 91 GLU A CA 1
ATOM 671 C C . GLU A 1 91 ? -0.742 4.501 0.671 1.00 98.00 91 GLU A C 1
ATOM 673 O O . GLU A 1 91 ? -0.672 3.280 0.808 1.00 98.00 91 GLU A O 1
ATOM 678 N N . ASN A 1 92 ? 0.057 5.320 1.360 1.00 97.50 92 ASN A N 1
ATOM 679 C CA . ASN A 1 92 ? 1.081 4.835 2.288 1.00 97.50 92 ASN A CA 1
ATOM 680 C C . ASN A 1 92 ? 0.495 4.112 3.509 1.00 97.50 92 ASN A C 1
ATOM 682 O O . ASN A 1 92 ? 1.124 3.202 4.057 1.00 97.50 92 ASN A O 1
ATOM 686 N N . TYR A 1 93 ? -0.674 4.548 3.973 1.00 97.94 93 TYR A N 1
ATOM 687 C CA . TYR A 1 93 ? -1.383 3.948 5.095 1.00 97.94 93 TYR A CA 1
ATOM 688 C C . TYR A 1 93 ? -1.968 2.575 4.729 1.00 97.94 93 TYR A C 1
ATOM 690 O O . TYR A 1 93 ? -1.856 1.647 5.529 1.00 97.94 93 TYR A O 1
ATOM 698 N N . MET A 1 94 ? -2.477 2.398 3.503 1.00 98.25 94 MET A N 1
ATOM 699 C CA . MET A 1 94 ? -2.950 1.106 2.989 1.00 98.25 94 MET A CA 1
ATOM 700 C C . MET A 1 94 ? -1.864 0.027 3.087 1.00 98.25 94 MET A C 1
ATOM 702 O O . MET A 1 94 ? -2.098 -1.019 3.694 1.00 98.25 94 MET A O 1
ATOM 706 N N . TYR A 1 95 ? -0.648 0.302 2.602 1.00 97.31 95 TYR A N 1
ATOM 707 C CA . TYR A 1 95 ? 0.457 -0.663 2.680 1.00 97.31 95 TYR A CA 1
ATOM 708 C C . TYR A 1 95 ? 0.840 -1.018 4.123 1.00 97.31 95 TYR A C 1
ATOM 710 O O . TYR A 1 95 ? 1.176 -2.166 4.413 1.00 97.31 95 TYR A O 1
ATOM 718 N N . LYS A 1 96 ? 0.744 -0.062 5.054 1.00 96.31 96 LYS A N 1
ATOM 719 C CA . LYS A 1 96 ? 0.991 -0.304 6.485 1.00 96.31 96 LYS A CA 1
ATOM 720 C C . LYS A 1 96 ? -0.101 -1.161 7.122 1.00 96.31 96 LYS A C 1
ATOM 722 O O . LYS A 1 96 ? 0.221 -2.030 7.929 1.00 96.31 96 LYS A O 1
ATOM 727 N N . ARG A 1 97 ? -1.368 -0.965 6.740 1.00 97.62 97 ARG A N 1
ATOM 728 C CA . ARG A 1 97 ? -2.485 -1.824 7.167 1.00 97.62 97 ARG A CA 1
ATOM 729 C C . ARG A 1 97 ? -2.318 -3.248 6.642 1.00 97.62 97 ARG A C 1
ATOM 731 O O . ARG A 1 97 ? -2.447 -4.173 7.436 1.00 97.62 97 ARG A O 1
ATOM 738 N N . ILE A 1 98 ? -1.945 -3.428 5.369 1.00 96.06 98 ILE A N 1
ATOM 739 C CA . ILE A 1 98 ? -1.607 -4.758 4.833 1.00 96.06 98 ILE A CA 1
ATOM 740 C C . ILE A 1 98 ? -0.478 -5.380 5.658 1.00 96.06 98 ILE A C 1
ATOM 742 O O . ILE A 1 98 ? -0.632 -6.495 6.144 1.00 96.06 98 ILE A O 1
ATOM 746 N N . TRP A 1 99 ? 0.624 -4.652 5.869 1.00 94.12 99 TRP A N 1
ATOM 747 C CA . TRP A 1 99 ? 1.763 -5.172 6.622 1.00 94.12 99 TRP A CA 1
ATOM 748 C C . TRP A 1 99 ? 1.379 -5.590 8.045 1.00 94.12 99 TRP A C 1
ATOM 750 O O . TRP A 1 99 ? 1.781 -6.663 8.486 1.00 94.12 99 TRP A O 1
ATOM 760 N N . GLN A 1 100 ? 0.580 -4.785 8.755 1.00 93.62 100 GLN A N 1
ATOM 761 C CA . GLN A 1 100 ? 0.096 -5.120 10.096 1.00 93.62 100 GLN A CA 1
ATOM 762 C C . GLN A 1 100 ? -0.716 -6.421 10.095 1.00 93.62 100 GLN A C 1
ATOM 764 O O . GLN A 1 100 ? -0.452 -7.302 10.917 1.00 93.62 100 GLN A O 1
ATOM 769 N N . LEU A 1 101 ? -1.658 -6.560 9.159 1.00 93.38 101 LEU A N 1
ATOM 770 C CA . LEU A 1 101 ? -2.488 -7.758 9.039 1.00 93.38 101 LEU A CA 1
ATOM 771 C C . LEU A 1 101 ? -1.633 -9.000 8.749 1.00 93.38 101 LEU A C 1
ATOM 773 O O . LEU A 1 101 ? -1.786 -10.025 9.411 1.00 93.38 101 LEU A O 1
ATOM 777 N N . THR A 1 102 ? -0.685 -8.907 7.812 1.00 90.88 102 THR A N 1
ATOM 778 C CA . THR A 1 102 ? 0.112 -10.064 7.374 1.00 90.88 102 THR A CA 1
ATOM 779 C C . THR A 1 102 ? 1.236 -10.439 8.340 1.00 90.88 102 THR A C 1
ATOM 781 O O . THR A 1 102 ? 1.563 -11.616 8.451 1.00 90.88 102 THR A O 1
ATOM 784 N N . ASN A 1 103 ? 1.845 -9.472 9.036 1.00 85.75 103 ASN A N 1
ATOM 785 C CA . ASN A 1 103 ? 3.044 -9.705 9.855 1.00 85.75 103 ASN A CA 1
ATOM 786 C C . ASN A 1 103 ? 2.801 -9.718 11.361 1.00 85.75 103 ASN A C 1
ATOM 788 O O . ASN A 1 103 ? 3.609 -10.286 12.094 1.00 85.75 103 ASN A O 1
ATOM 792 N N . VAL A 1 104 ? 1.728 -9.090 11.841 1.00 83.25 104 VAL A N 1
ATOM 793 C CA . VAL A 1 104 ? 1.450 -8.998 13.279 1.00 83.25 104 VAL A CA 1
ATOM 794 C C . VAL A 1 104 ? 0.233 -9.834 13.626 1.00 83.25 104 VAL A C 1
ATOM 796 O O . VAL A 1 104 ? 0.352 -10.791 14.387 1.00 83.25 104 VAL A O 1
ATOM 799 N N . GLU A 1 105 ? -0.917 -9.521 13.036 1.00 79.25 105 GLU A N 1
ATOM 800 C CA . GLU A 1 105 ? -2.187 -10.151 13.412 1.00 79.25 105 GLU A CA 1
ATOM 801 C C . GLU A 1 105 ? -2.241 -11.614 12.953 1.00 79.25 105 GLU A C 1
ATOM 803 O O . GLU A 1 105 ? -2.513 -12.510 13.753 1.00 79.25 105 GLU A O 1
ATOM 808 N N . HIS A 1 106 ? -1.857 -11.891 11.704 1.00 74.50 106 HIS A N 1
ATOM 809 C CA . HIS A 1 106 ? -1.777 -13.262 11.206 1.00 74.50 106 HIS A CA 1
ATOM 810 C C . HIS A 1 106 ? -0.702 -14.099 11.909 1.00 74.50 106 HIS A C 1
ATOM 812 O O . HIS A 1 106 ? -0.951 -15.256 12.256 1.00 74.50 106 HIS A O 1
ATOM 818 N N . ALA A 1 107 ? 0.481 -13.522 12.143 1.00 71.38 107 ALA A N 1
ATOM 819 C CA . ALA A 1 107 ? 1.575 -14.212 12.824 1.00 71.38 107 ALA A CA 1
ATOM 820 C C . ALA A 1 107 ? 1.206 -14.570 14.273 1.00 71.38 107 ALA A C 1
ATOM 822 O O . ALA A 1 107 ? 1.551 -15.654 14.743 1.00 71.38 107 ALA A O 1
ATOM 823 N N . ALA A 1 108 ? 0.469 -13.692 14.963 1.00 64.75 108 ALA A N 1
ATOM 824 C CA . ALA A 1 108 ? -0.068 -13.967 16.291 1.00 64.75 108 ALA A CA 1
ATOM 825 C C . ALA A 1 108 ? -1.146 -15.065 16.269 1.00 64.75 108 ALA A C 1
ATOM 827 O O . ALA A 1 108 ? -1.143 -15.931 17.139 1.00 64.75 108 ALA A O 1
ATOM 828 N N . ALA A 1 109 ? -2.038 -15.061 15.271 1.00 64.75 109 ALA A N 1
ATOM 829 C CA . ALA A 1 109 ? -3.152 -16.007 15.179 1.00 64.75 109 ALA A CA 1
ATOM 830 C C . ALA A 1 109 ? -2.730 -17.436 14.797 1.00 64.75 109 ALA A C 1
ATOM 832 O O . ALA A 1 109 ? -3.338 -18.404 15.244 1.00 64.75 109 ALA A O 1
ATOM 833 N N . THR A 1 110 ? -1.706 -17.582 13.957 1.00 67.00 110 THR A N 1
ATOM 834 C CA . THR A 1 110 ? -1.282 -18.890 13.428 1.00 67.00 110 THR A CA 1
ATOM 835 C C . THR A 1 110 ? -0.071 -19.476 14.145 1.00 67.00 110 THR A C 1
ATOM 837 O O . THR A 1 110 ? 0.291 -20.623 13.892 1.00 67.00 110 THR A O 1
ATOM 840 N N . GLY A 1 111 ? 0.617 -18.687 14.979 1.00 57.72 111 GLY A N 1
ATOM 841 C CA . GLY A 1 111 ? 1.954 -19.030 15.467 1.00 57.72 111 GLY A CA 1
ATOM 842 C C . GLY A 1 111 ? 2.987 -19.165 14.340 1.00 57.72 111 GLY A C 1
ATOM 843 O O . GLY A 1 111 ? 4.137 -19.511 14.606 1.00 57.72 111 GLY A O 1
ATOM 844 N N . ALA A 1 112 ? 2.610 -18.867 13.088 1.00 53.75 112 ALA A N 1
ATOM 845 C CA . ALA A 1 112 ? 3.416 -19.042 11.889 1.00 53.75 112 ALA A CA 1
ATOM 846 C C . ALA A 1 112 ? 4.401 -17.886 11.698 1.00 53.75 112 ALA A C 1
ATOM 848 O O . ALA A 1 112 ? 4.594 -17.373 10.595 1.00 53.75 112 ALA A O 1
ATOM 849 N N . ARG A 1 113 ? 5.106 -17.507 12.769 1.00 54.19 113 ARG A N 1
ATOM 850 C CA . ARG A 1 113 ? 6.460 -17.011 12.557 1.00 54.19 113 ARG A CA 1
ATOM 851 C C . ARG A 1 113 ? 7.217 -18.207 12.003 1.00 54.19 113 ARG A C 1
ATOM 853 O O . ARG A 1 113 ? 7.432 -19.169 12.736 1.00 54.19 113 ARG A O 1
ATOM 860 N N . ARG A 1 114 ? 7.516 -18.194 10.700 1.00 48.38 114 ARG A N 1
ATOM 861 C CA . ARG A 1 114 ? 8.276 -19.260 10.033 1.00 48.38 114 ARG A CA 1
ATOM 862 C C . ARG A 1 114 ? 9.438 -19.657 10.958 1.00 48.38 114 ARG A C 1
ATOM 864 O O . ARG A 1 114 ? 10.239 -18.780 11.298 1.00 48.38 114 ARG A O 1
ATOM 871 N N . PRO A 1 115 ? 9.512 -20.914 11.431 1.00 38.06 115 PRO A N 1
ATOM 872 C CA . PRO A 1 115 ? 10.607 -21.320 12.296 1.00 38.06 115 PRO A CA 1
ATOM 873 C C . PRO A 1 115 ? 11.924 -21.068 11.551 1.00 38.06 115 PRO A C 1
ATOM 875 O O . PRO A 1 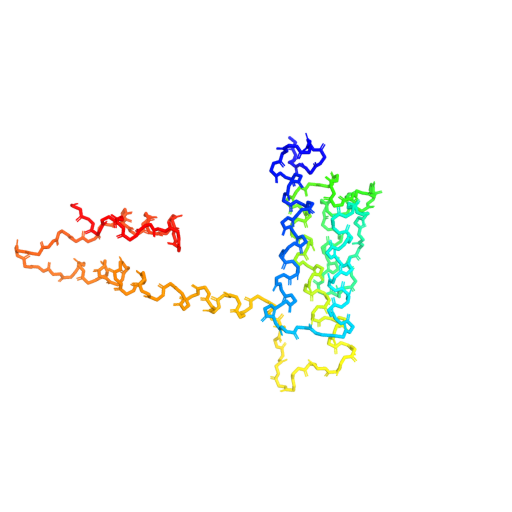115 ? 12.150 -21.633 10.486 1.00 38.06 115 PRO A O 1
ATOM 878 N N . GLY A 1 116 ? 12.748 -20.153 12.072 1.00 45.53 116 GLY A N 1
ATOM 879 C CA . GLY A 1 116 ? 14.035 -19.768 11.480 1.00 45.53 116 GLY A CA 1
ATOM 880 C C . GLY A 1 116 ? 14.070 -18.477 10.648 1.00 45.53 116 GLY A C 1
ATOM 881 O O . GLY A 1 116 ? 15.170 -18.036 10.332 1.00 45.53 116 GLY A O 1
ATOM 882 N N . SER A 1 117 ? 12.947 -17.812 10.337 1.00 50.91 117 SER A N 1
ATOM 883 C CA . SER A 1 117 ? 12.989 -16.486 9.694 1.00 50.91 117 SER A CA 1
ATOM 884 C C . SER A 1 117 ? 12.734 -15.382 10.721 1.00 50.91 117 SER A C 1
ATOM 886 O O . SER A 1 117 ? 11.598 -15.140 11.131 1.00 50.91 117 SER A O 1
ATOM 888 N N . ALA A 1 118 ? 13.793 -14.688 11.135 1.00 59.81 118 ALA A N 1
ATOM 889 C CA . ALA A 1 118 ? 13.664 -13.440 11.891 1.00 59.81 118 ALA A CA 1
ATOM 890 C C . ALA A 1 118 ? 13.062 -12.300 11.039 1.00 59.81 118 ALA A C 1
ATOM 892 O O . ALA A 1 118 ? 12.678 -11.264 11.580 1.00 59.81 118 ALA A O 1
ATOM 893 N N . GLU A 1 119 ? 12.981 -12.491 9.720 1.00 67.81 119 GLU A N 1
ATOM 894 C CA . GLU A 1 119 ? 12.574 -11.469 8.762 1.00 67.81 119 GLU A CA 1
ATOM 895 C C . GLU A 1 119 ? 11.052 -11.420 8.537 1.00 67.81 119 GLU A C 1
ATOM 897 O O . GLU A 1 119 ? 10.389 -12.463 8.504 1.00 67.81 119 GLU A O 1
ATOM 902 N N . PRO A 1 120 ? 10.484 -10.210 8.381 1.00 76.44 120 PRO A N 1
ATOM 903 C CA . PRO A 1 120 ? 9.068 -10.023 8.094 1.00 76.44 120 PRO A CA 1
ATOM 904 C C . PRO A 1 120 ? 8.684 -10.603 6.725 1.00 76.44 120 PRO A C 1
ATOM 906 O O . PRO A 1 120 ? 9.430 -10.519 5.753 1.00 76.44 120 PRO A O 1
ATOM 909 N N . HIS A 1 121 ? 7.475 -11.149 6.645 1.00 84.06 121 HIS A N 1
ATOM 910 C CA . HIS A 1 121 ? 6.846 -11.599 5.412 1.00 84.06 121 HIS A CA 1
ATOM 911 C C . HIS A 1 121 ? 6.575 -10.411 4.475 1.00 84.06 121 HIS A C 1
ATOM 913 O O . HIS A 1 121 ? 5.838 -9.488 4.841 1.00 84.06 121 HIS A O 1
ATOM 919 N N . ASP A 1 122 ? 7.114 -10.459 3.253 1.00 90.38 122 ASP A N 1
ATOM 920 C CA . ASP A 1 122 ? 6.778 -9.522 2.175 1.00 90.38 122 ASP A CA 1
ATOM 921 C C . ASP A 1 122 ? 5.574 -10.048 1.368 1.00 90.38 122 ASP A C 1
ATOM 923 O O . ASP A 1 122 ? 5.729 -10.976 0.571 1.00 90.38 122 ASP A O 1
ATOM 927 N N . PRO A 1 123 ? 4.371 -9.463 1.526 1.00 91.25 123 PRO A N 1
ATOM 928 C CA . PRO A 1 123 ? 3.176 -9.897 0.803 1.00 91.25 123 PRO A CA 1
ATOM 929 C C . PRO A 1 123 ? 3.212 -9.597 -0.703 1.00 91.25 123 PRO A C 1
ATOM 931 O O . PRO A 1 123 ? 2.318 -10.027 -1.428 1.00 91.25 123 PRO A O 1
ATOM 934 N N . PHE A 1 124 ? 4.216 -8.871 -1.197 1.00 93.00 124 PHE A N 1
ATOM 935 C CA . PHE A 1 124 ? 4.365 -8.541 -2.614 1.00 93.00 124 PHE A CA 1
ATOM 936 C C . PHE A 1 124 ? 5.508 -9.305 -3.290 1.00 93.00 124 PHE A C 1
ATOM 938 O O . PHE A 1 124 ? 5.737 -9.100 -4.481 1.00 93.00 124 PHE A O 1
ATOM 945 N N . LEU A 1 125 ? 6.216 -10.188 -2.573 1.00 91.38 125 LEU A N 1
ATOM 946 C CA . LEU A 1 125 ? 7.378 -10.910 -3.101 1.00 91.38 125 LEU A CA 1
ATOM 947 C C . LEU A 1 125 ? 7.045 -11.690 -4.379 1.00 91.38 125 LEU A C 1
ATOM 949 O O . LEU A 1 125 ? 7.678 -11.470 -5.406 1.00 91.38 125 LEU A O 1
ATOM 953 N N . LEU A 1 126 ? 5.993 -12.513 -4.345 1.00 89.56 126 LEU A N 1
ATOM 954 C CA . LEU A 1 126 ? 5.588 -13.336 -5.492 1.00 89.56 126 LEU A CA 1
ATOM 955 C C . LEU A 1 126 ? 5.244 -12.489 -6.725 1.00 89.56 126 LEU A C 1
ATOM 957 O O . LEU A 1 126 ? 5.542 -12.865 -7.855 1.00 89.56 126 LEU A O 1
ATOM 961 N N . GLN A 1 127 ? 4.648 -11.312 -6.518 1.00 89.12 127 GLN A N 1
ATOM 962 C CA . GLN A 1 127 ? 4.337 -10.388 -7.610 1.00 89.12 127 GLN A CA 1
ATOM 963 C C . GLN A 1 127 ? 5.604 -9.748 -8.189 1.00 89.12 127 GLN A C 1
ATOM 965 O O . GLN A 1 127 ? 5.694 -9.573 -9.403 1.00 89.12 127 GLN A O 1
ATOM 970 N N . LYS A 1 128 ? 6.588 -9.416 -7.343 1.00 90.69 128 LYS A N 1
ATOM 971 C CA . LYS A 1 128 ? 7.888 -8.885 -7.782 1.00 90.69 128 LYS A CA 1
ATOM 972 C C . LYS A 1 128 ? 8.662 -9.924 -8.591 1.00 90.69 128 LYS A C 1
ATOM 974 O O . LYS A 1 128 ? 9.188 -9.583 -9.644 1.00 90.69 128 LYS A O 1
ATOM 979 N N . GLU A 1 129 ? 8.683 -11.175 -8.138 1.00 92.12 129 GLU A N 1
ATOM 980 C CA . GLU A 1 129 ? 9.329 -12.286 -8.847 1.00 92.12 129 GLU A CA 1
ATOM 981 C C . GLU A 1 129 ? 8.653 -12.563 -10.193 1.00 92.12 129 GLU A C 1
ATOM 983 O O . GLU A 1 129 ? 9.331 -12.657 -11.212 1.00 92.12 129 GLU A O 1
ATOM 988 N N . ALA A 1 130 ? 7.317 -12.603 -10.229 1.00 89.56 130 ALA A N 1
ATOM 989 C CA . ALA A 1 130 ? 6.576 -12.778 -11.474 1.00 89.56 130 ALA A CA 1
ATOM 990 C C . ALA A 1 130 ? 6.824 -11.627 -12.466 1.00 89.56 130 ALA A C 1
ATOM 992 O O . ALA A 1 130 ? 7.019 -11.870 -13.655 1.00 89.56 130 ALA A O 1
ATOM 993 N N . ALA A 1 131 ? 6.849 -10.376 -11.990 1.00 88.62 131 ALA A N 1
ATOM 994 C CA . ALA A 1 131 ? 7.142 -9.215 -12.829 1.00 88.62 131 ALA A CA 1
ATOM 995 C C . ALA A 1 131 ? 8.590 -9.214 -13.346 1.00 88.62 131 ALA A C 1
ATOM 997 O O . ALA A 1 131 ? 8.828 -8.807 -14.485 1.00 88.62 131 ALA A O 1
ATOM 998 N N . LEU A 1 132 ? 9.541 -9.677 -12.528 1.00 89.12 132 LEU A N 1
ATOM 999 C CA . LEU A 1 132 ? 10.933 -9.851 -12.929 1.00 89.12 132 LEU A CA 1
ATOM 1000 C C . LEU A 1 132 ? 11.047 -10.912 -14.025 1.00 89.12 132 LEU A C 1
ATOM 1002 O O . LEU A 1 132 ? 11.563 -10.605 -15.092 1.00 89.12 132 LEU A O 1
ATOM 1006 N N . HIS A 1 133 ? 10.475 -12.098 -13.807 1.00 89.44 133 HIS A N 1
ATOM 1007 C CA . HIS A 1 133 ? 10.521 -13.194 -14.775 1.00 89.44 133 HIS A CA 1
ATOM 1008 C C . HIS A 1 133 ? 9.842 -12.828 -16.103 1.00 89.44 133 HIS A C 1
ATOM 1010 O O . HIS A 1 133 ? 10.364 -13.096 -17.181 1.00 89.44 133 HIS A O 1
ATOM 1016 N N . ALA A 1 134 ? 8.709 -12.120 -16.049 1.00 87.81 134 ALA A N 1
ATOM 1017 C CA . ALA A 1 134 ? 8.047 -11.602 -17.247 1.00 87.81 134 ALA A CA 1
ATOM 1018 C C . ALA A 1 134 ? 8.902 -10.578 -18.022 1.00 87.81 134 ALA A C 1
ATOM 1020 O O . ALA A 1 134 ? 8.652 -10.341 -19.202 1.00 87.81 134 ALA A O 1
ATOM 1021 N N . SER A 1 135 ? 9.901 -9.973 -17.372 1.00 87.25 135 SER A N 1
ATOM 1022 C CA . SER A 1 135 ? 10.818 -9.000 -17.972 1.00 87.25 135 SER A CA 1
ATOM 1023 C C . SER A 1 135 ? 12.116 -9.630 -18.498 1.00 87.25 135 SER A C 1
ATOM 1025 O O . SER A 1 135 ? 12.940 -8.902 -19.054 1.00 87.25 135 SER A O 1
ATOM 1027 N N . ASP A 1 136 ? 12.307 -10.951 -18.369 1.00 86.31 136 ASP A N 1
ATOM 1028 C CA . ASP A 1 136 ? 13.547 -11.638 -18.765 1.00 86.31 136 ASP A CA 1
ATOM 1029 C C . ASP A 1 136 ? 13.890 -11.400 -20.243 1.00 86.31 136 ASP A C 1
ATOM 1031 O O . ASP A 1 136 ? 15.023 -11.048 -20.565 1.00 86.31 136 ASP A O 1
ATOM 1035 N N . GLY A 1 137 ? 12.906 -11.502 -21.143 1.00 83.06 137 GLY A N 1
ATOM 1036 C CA . GLY A 1 137 ? 13.110 -11.243 -22.574 1.00 83.06 137 GLY A CA 1
ATOM 1037 C C . GLY A 1 137 ? 13.621 -9.824 -22.839 1.00 83.06 137 GLY A C 1
ATOM 1038 O O . GLY A 1 137 ? 14.652 -9.641 -23.478 1.00 83.06 137 GLY A O 1
ATOM 1039 N N . ALA A 1 138 ? 12.974 -8.810 -22.255 1.00 81.81 138 ALA A N 1
ATOM 1040 C CA . ALA A 1 138 ? 13.394 -7.417 -22.406 1.00 81.81 138 ALA A CA 1
ATOM 1041 C C . ALA A 1 138 ? 14.796 -7.157 -21.825 1.00 81.81 138 ALA A C 1
ATOM 1043 O O . ALA A 1 138 ? 15.575 -6.394 -22.405 1.00 81.81 138 ALA A O 1
ATOM 1044 N N . LEU A 1 139 ? 15.137 -7.793 -20.699 1.00 81.94 139 LEU A N 1
ATOM 1045 C CA . LEU A 1 139 ? 16.466 -7.707 -20.094 1.00 81.94 139 LEU A CA 1
ATOM 1046 C C . LEU A 1 139 ? 17.536 -8.279 -21.036 1.00 81.94 139 LEU A C 1
ATOM 1048 O O . LEU A 1 139 ? 18.538 -7.609 -21.303 1.00 81.94 139 LEU A O 1
ATOM 1052 N N . LEU A 1 140 ? 17.306 -9.487 -21.557 1.00 83.56 140 LEU A N 1
ATOM 1053 C CA . LEU A 1 140 ? 18.241 -10.192 -22.433 1.00 83.56 140 LEU A CA 1
ATOM 1054 C C . LEU A 1 140 ? 18.396 -9.505 -23.795 1.00 83.56 140 LEU A C 1
ATOM 1056 O O . LEU A 1 140 ? 19.514 -9.382 -24.290 1.00 83.56 140 LEU A O 1
ATOM 1060 N N . GLU A 1 141 ? 17.297 -9.039 -24.385 1.00 81.69 141 GLU A N 1
ATOM 1061 C CA . GLU A 1 141 ? 17.274 -8.522 -25.757 1.00 81.69 141 GLU A CA 1
ATOM 1062 C C . GLU A 1 141 ? 17.634 -7.039 -25.855 1.00 81.69 141 GLU A C 1
ATOM 1064 O O . GLU A 1 141 ? 18.153 -6.611 -26.882 1.00 81.69 141 GLU A O 1
ATOM 1069 N N . SER A 1 142 ? 17.374 -6.239 -24.814 1.00 75.75 142 SER A N 1
ATOM 1070 C CA . SER A 1 142 ? 17.479 -4.776 -24.927 1.00 75.75 142 SER A CA 1
ATOM 1071 C C . SER A 1 142 ? 18.410 -4.105 -23.920 1.00 75.75 142 SER A C 1
ATOM 1073 O O . SER A 1 142 ? 18.889 -3.003 -24.186 1.00 75.75 142 SER A O 1
ATOM 1075 N N . ILE A 1 143 ? 18.680 -4.735 -22.771 1.00 79.31 143 ILE A N 1
ATOM 1076 C CA . ILE A 1 143 ? 19.501 -4.140 -21.706 1.00 79.31 143 ILE A CA 1
ATOM 1077 C C . ILE A 1 143 ? 20.914 -4.723 -21.720 1.00 79.31 143 ILE A C 1
ATOM 1079 O O . ILE A 1 143 ? 21.880 -3.962 -21.714 1.00 79.31 143 ILE A O 1
ATOM 1083 N N . LEU A 1 144 ? 21.060 -6.052 -21.773 1.00 81.06 144 LEU A N 1
ATOM 1084 C CA . LEU A 1 144 ? 22.380 -6.695 -21.820 1.00 81.06 144 LEU A CA 1
ATOM 1085 C C . LEU A 1 144 ? 23.248 -6.251 -23.012 1.00 81.06 144 LEU A C 1
ATOM 1087 O O . LEU A 1 144 ? 24.437 -6.000 -22.791 1.00 81.06 144 LEU A O 1
ATOM 1091 N N . PRO A 1 145 ? 22.713 -6.074 -24.238 1.00 80.88 145 PRO A N 1
ATOM 1092 C CA . PRO A 1 145 ? 23.525 -5.628 -25.369 1.00 80.88 145 PRO A CA 1
ATOM 1093 C C . PRO A 1 145 ? 24.152 -4.247 -25.158 1.00 80.88 145 PRO A C 1
ATOM 1095 O O . PRO A 1 145 ? 25.301 -4.053 -25.550 1.00 80.88 145 PRO A O 1
ATOM 1098 N N . LEU A 1 146 ? 23.466 -3.331 -24.454 1.00 75.81 146 LEU A N 1
ATOM 1099 C CA . LEU A 1 146 ? 23.985 -1.988 -24.157 1.00 75.81 146 LEU A CA 1
ATOM 1100 C C . LEU A 1 146 ? 25.307 -2.046 -23.384 1.00 75.81 146 LEU A C 1
ATOM 1102 O O . LEU A 1 146 ? 26.205 -1.241 -23.632 1.00 75.81 146 LEU A O 1
ATOM 1106 N N . PHE A 1 147 ? 25.460 -3.025 -22.488 1.00 74.50 147 PHE A N 1
ATOM 1107 C CA . PHE A 1 147 ? 26.704 -3.232 -21.749 1.00 74.50 147 PHE A CA 1
ATOM 1108 C C . PHE A 1 147 ? 27.821 -3.789 -22.646 1.00 74.50 147 PHE A C 1
ATOM 1110 O O . PHE A 1 147 ? 28.968 -3.370 -22.506 1.00 74.50 147 PHE A O 1
ATOM 1117 N N . GLY A 1 148 ? 27.502 -4.659 -23.611 1.00 69.56 148 GLY A N 1
ATOM 1118 C CA . GLY A 1 148 ? 28.478 -5.243 -24.543 1.00 69.56 148 GLY A CA 1
ATOM 1119 C C . GLY A 1 148 ? 29.000 -4.269 -25.608 1.00 69.56 148 GLY A C 1
ATOM 1120 O O . GLY A 1 148 ? 30.158 -4.349 -26.014 1.00 69.56 148 GLY A O 1
ATOM 1121 N N . SER A 1 149 ? 28.187 -3.292 -26.018 1.00 60.53 149 SER A N 1
ATOM 1122 C CA . SER A 1 149 ? 28.574 -2.249 -26.983 1.00 60.53 149 SER A CA 1
ATOM 1123 C C . SER A 1 149 ? 29.573 -1.219 -26.437 1.00 60.53 149 SER A C 1
ATOM 1125 O O . SER A 1 149 ? 30.141 -0.453 -27.204 1.00 60.53 149 SER A O 1
ATOM 1127 N N . THR A 1 150 ? 29.847 -1.196 -25.129 1.00 54.78 150 THR A N 1
ATOM 1128 C CA . THR A 1 150 ? 30.805 -0.241 -24.536 1.00 54.78 150 THR A CA 1
ATOM 1129 C C . THR A 1 150 ? 32.278 -0.633 -24.711 1.00 54.78 150 THR A C 1
ATOM 1131 O O . THR A 1 150 ? 33.155 0.167 -24.394 1.00 54.78 150 THR A O 1
ATOM 1134 N N . THR A 1 151 ? 32.576 -1.840 -25.211 1.00 54.53 151 THR A N 1
ATOM 1135 C CA . THR A 1 151 ? 33.943 -2.408 -25.207 1.00 54.53 151 THR A CA 1
ATOM 1136 C C . THR A 1 151 ? 34.508 -2.764 -26.590 1.00 54.53 151 THR A C 1
ATOM 1138 O O . THR A 1 151 ? 35.659 -3.191 -26.676 1.00 54.53 151 THR A O 1
ATOM 1141 N N . SER A 1 152 ? 33.748 -2.603 -27.680 1.00 52.62 152 SER A N 1
ATOM 1142 C CA . SER A 1 152 ? 34.191 -3.015 -29.022 1.00 52.62 152 SER A CA 1
ATOM 1143 C C . SER A 1 152 ? 34.880 -1.873 -29.776 1.00 52.62 152 SER A C 1
ATOM 1145 O O . SER A 1 152 ? 34.248 -0.882 -30.123 1.00 52.62 152 SER A O 1
ATOM 1147 N N . ALA A 1 153 ? 36.179 -2.029 -30.056 1.00 53.81 153 ALA A N 1
ATOM 1148 C CA . ALA A 1 153 ? 37.004 -1.102 -30.841 1.00 53.81 153 ALA A CA 1
ATOM 1149 C C . ALA A 1 153 ? 37.079 -1.479 -32.339 1.00 53.81 153 ALA A C 1
ATOM 1151 O O . ALA A 1 153 ? 38.081 -1.203 -32.999 1.00 53.81 153 ALA A O 1
ATOM 1152 N N . SER A 1 154 ? 36.063 -2.170 -32.870 1.00 56.62 154 SER A N 1
ATOM 1153 C CA . SER A 1 154 ? 36.003 -2.508 -34.297 1.00 56.62 154 SER A CA 1
ATOM 1154 C C . SER A 1 154 ? 35.324 -1.377 -35.084 1.00 56.62 154 SER A C 1
ATOM 1156 O O . SER A 1 154 ? 34.281 -0.897 -34.641 1.00 56.62 154 SER A O 1
ATOM 1158 N N . PRO A 1 155 ? 35.864 -0.954 -36.241 1.00 57.81 155 PRO A N 1
ATOM 1159 C CA . PRO A 1 155 ? 35.300 0.131 -37.052 1.00 57.81 155 PRO A CA 1
ATOM 1160 C C . PRO A 1 155 ? 33.929 -0.187 -37.678 1.00 57.81 155 PRO A C 1
ATOM 1162 O O . PRO A 1 155 ? 33.239 0.742 -38.081 1.00 57.81 155 PRO A O 1
ATOM 1165 N N . ASP A 1 156 ? 33.524 -1.462 -37.712 1.00 59.41 156 ASP A N 1
ATOM 1166 C CA . ASP A 1 156 ? 32.201 -1.917 -38.181 1.00 59.41 156 ASP A CA 1
ATOM 1167 C C . ASP A 1 156 ? 31.186 -2.127 -37.035 1.00 59.41 156 ASP A C 1
ATOM 1169 O O . ASP A 1 156 ? 30.075 -2.610 -37.263 1.00 59.41 156 ASP A O 1
ATOM 1173 N N . SER A 1 157 ? 31.553 -1.815 -35.787 1.00 55.06 157 SER A N 1
ATOM 1174 C CA . SER A 1 157 ? 30.654 -1.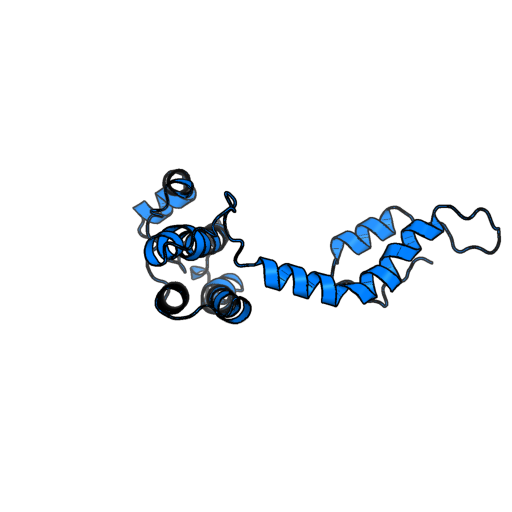977 -34.639 1.00 55.06 157 SER A CA 1
ATOM 1175 C C . SER A 1 157 ? 29.693 -0.791 -34.494 1.00 55.06 157 SER A C 1
ATOM 1177 O O . SER A 1 157 ? 30.095 0.351 -34.730 1.00 55.06 157 SER A O 1
ATOM 1179 N N . PRO A 1 158 ? 28.445 -1.030 -34.041 1.00 56.91 158 PRO A N 1
ATOM 1180 C CA . PRO A 1 158 ? 27.522 0.046 -33.695 1.00 56.91 158 PRO A CA 1
ATOM 1181 C C . PRO A 1 158 ? 28.129 0.965 -32.622 1.00 56.91 158 PRO A C 1
ATOM 1183 O O . PRO A 1 158 ? 28.953 0.507 -31.816 1.00 56.91 158 PRO A O 1
ATOM 1186 N N . PRO A 1 159 ? 27.744 2.255 -32.599 1.00 59.84 159 PRO A N 1
ATOM 1187 C CA . PRO A 1 159 ? 28.292 3.214 -31.653 1.00 59.84 159 PRO A CA 1
ATOM 1188 C C . PRO A 1 159 ? 28.085 2.737 -30.208 1.00 59.84 159 PRO A C 1
ATOM 1190 O O . PRO A 1 159 ? 27.065 2.120 -29.886 1.00 59.84 159 PRO A O 1
ATOM 1193 N N . PRO A 1 160 ? 29.046 3.007 -29.308 1.00 65.62 160 PRO A N 1
ATOM 1194 C CA . PRO A 1 160 ? 28.946 2.565 -27.929 1.00 65.62 160 PRO A CA 1
ATOM 1195 C C . PRO A 1 160 ? 27.716 3.176 -27.258 1.00 65.62 160 PRO A C 1
ATOM 1197 O O . PRO A 1 160 ? 27.411 4.359 -27.432 1.00 65.62 160 PRO A O 1
ATOM 1200 N N . ALA A 1 161 ? 27.028 2.372 -26.448 1.00 70.00 161 ALA A N 1
ATOM 1201 C CA . ALA A 1 161 ? 25.854 2.821 -25.714 1.00 70.00 161 ALA A CA 1
ATOM 1202 C C . ALA A 1 161 ? 26.177 4.061 -24.862 1.00 70.00 161 ALA A C 1
ATOM 1204 O O . ALA A 1 161 ? 26.976 4.018 -23.925 1.00 70.00 161 ALA A O 1
ATOM 1205 N N . SER A 1 162 ? 25.537 5.185 -25.186 1.00 79.94 162 SER A N 1
ATOM 1206 C CA . SER A 1 162 ? 25.642 6.417 -24.400 1.00 79.94 162 SER A CA 1
ATOM 1207 C C . SER A 1 162 ? 24.852 6.339 -23.084 1.00 79.94 162 SER A C 1
ATOM 1209 O O . SER A 1 162 ? 23.889 5.580 -22.958 1.00 79.94 162 SER A O 1
ATOM 1211 N N . ILE A 1 163 ? 25.193 7.200 -22.116 1.00 83.50 163 ILE A N 1
ATOM 1212 C CA . ILE A 1 163 ? 24.434 7.375 -20.859 1.00 83.50 163 ILE A CA 1
ATOM 1213 C C . ILE A 1 163 ? 22.943 7.636 -21.128 1.00 83.50 163 ILE A C 1
ATOM 1215 O O . ILE A 1 163 ? 22.096 7.181 -20.361 1.00 83.50 163 ILE A O 1
ATOM 1219 N N . ALA A 1 164 ? 22.608 8.316 -22.230 1.00 84.94 164 ALA A N 1
ATOM 1220 C CA . ALA A 1 164 ? 21.222 8.582 -22.596 1.00 84.94 164 ALA A CA 1
ATOM 1221 C C . ALA A 1 164 ? 20.413 7.286 -22.770 1.00 84.94 164 ALA A C 1
ATOM 1223 O O . ALA A 1 164 ? 19.283 7.227 -22.298 1.00 84.94 164 ALA A O 1
ATOM 1224 N N . HIS A 1 165 ? 20.991 6.224 -23.344 1.00 81.38 165 HIS A N 1
ATOM 1225 C CA . HIS A 1 165 ? 20.309 4.932 -23.492 1.00 81.38 165 HIS A CA 1
ATOM 1226 C C . HIS A 1 165 ? 19.964 4.303 -22.139 1.00 81.38 165 HIS A C 1
ATOM 1228 O O . HIS A 1 165 ? 18.845 3.828 -21.942 1.00 81.38 165 HIS A O 1
ATOM 1234 N N . PHE A 1 166 ? 20.887 4.363 -21.176 1.00 83.50 166 PHE A N 1
ATOM 1235 C CA . PHE A 1 166 ? 20.640 3.876 -19.818 1.00 83.50 166 PHE A CA 1
ATOM 1236 C C . PHE A 1 166 ? 19.581 4.714 -19.092 1.00 83.50 166 PHE A C 1
ATOM 1238 O O . PHE A 1 166 ? 18.727 4.160 -18.401 1.00 83.50 166 PHE A O 1
ATOM 1245 N N . VAL A 1 167 ? 19.584 6.037 -19.286 1.00 87.62 167 VAL A N 1
ATOM 1246 C CA . VAL A 1 167 ? 18.559 6.933 -18.728 1.00 87.62 167 VAL A CA 1
ATOM 1247 C C . VAL A 1 167 ? 17.187 6.643 -19.335 1.00 87.62 167 VAL A C 1
ATOM 1249 O O . VAL A 1 167 ? 16.221 6.504 -18.589 1.00 87.62 167 VAL A O 1
ATOM 1252 N N . TYR A 1 168 ? 17.087 6.483 -20.658 1.00 85.31 168 TYR A N 1
ATOM 1253 C CA . TYR A 1 168 ? 15.827 6.139 -21.319 1.00 85.31 168 TYR A CA 1
ATOM 1254 C C . TYR A 1 168 ? 15.295 4.780 -20.863 1.00 85.31 168 TYR A C 1
ATOM 1256 O O . TYR A 1 168 ? 14.105 4.658 -20.573 1.00 85.31 168 TYR A O 1
ATOM 1264 N N . ARG A 1 169 ? 16.160 3.769 -20.724 1.00 83.81 169 ARG A N 1
ATOM 1265 C CA . ARG A 1 169 ? 15.747 2.464 -20.189 1.00 83.81 169 ARG A CA 1
ATOM 1266 C C . ARG A 1 169 ? 15.305 2.552 -18.727 1.00 83.81 169 ARG A C 1
ATOM 1268 O O . ARG A 1 169 ? 14.288 1.961 -18.381 1.00 83.81 169 ARG A O 1
ATOM 1275 N N . SER A 1 170 ? 15.998 3.325 -17.891 1.00 86.38 170 SER A N 1
ATOM 1276 C CA . SER A 1 170 ? 15.616 3.547 -16.487 1.00 86.38 170 SER A CA 1
ATOM 1277 C C . SER A 1 170 ? 14.277 4.285 -16.348 1.00 86.38 170 SER A C 1
ATOM 1279 O O . SER A 1 170 ? 13.460 3.932 -15.502 1.00 86.38 170 SER A O 1
ATOM 1281 N N . LEU A 1 171 ? 14.016 5.269 -17.217 1.00 87.81 171 LEU A N 1
ATOM 1282 C CA . LEU A 1 171 ? 12.780 6.054 -17.213 1.00 87.81 171 LEU A CA 1
ATOM 1283 C C . LEU A 1 171 ? 11.540 5.191 -17.483 1.00 87.81 171 LEU A C 1
ATOM 1285 O O . LEU A 1 171 ? 10.511 5.369 -16.833 1.00 87.81 171 LEU A O 1
ATOM 1289 N N . TRP A 1 172 ? 11.634 4.277 -18.450 1.00 85.06 172 TRP A N 1
ATOM 1290 C CA . TRP A 1 172 ? 10.493 3.475 -18.894 1.00 85.06 172 TRP A CA 1
ATOM 1291 C C . TRP A 1 172 ? 10.408 2.101 -18.219 1.00 85.06 172 TRP A C 1
ATOM 1293 O O . TRP A 1 172 ? 9.318 1.536 -18.130 1.00 85.06 172 TRP A O 1
ATOM 1303 N N . GLY A 1 173 ? 11.520 1.563 -17.714 1.00 84.38 173 GLY A N 1
ATOM 1304 C CA . GLY A 1 173 ? 11.564 0.281 -17.011 1.00 84.38 173 GLY A CA 1
ATOM 1305 C C . GLY A 1 173 ? 10.909 -0.853 -17.805 1.00 84.38 173 GLY A C 1
ATOM 1306 O O . GLY A 1 173 ? 11.114 -0.993 -19.008 1.00 84.38 173 GLY A O 1
ATOM 1307 N N . ASN A 1 174 ? 10.055 -1.635 -17.142 1.00 74.44 174 ASN A N 1
ATOM 1308 C CA . ASN A 1 174 ? 9.296 -2.733 -17.757 1.00 74.44 174 ASN A CA 1
ATOM 1309 C C . ASN A 1 174 ? 8.156 -2.279 -18.693 1.00 74.44 174 ASN A C 1
ATOM 1311 O O . ASN A 1 174 ? 7.406 -3.110 -19.201 1.00 74.44 174 ASN A O 1
ATOM 1315 N N . ARG A 1 175 ? 7.996 -0.968 -18.903 1.00 73.06 175 ARG A N 1
ATOM 1316 C CA . ARG A 1 175 ? 7.082 -0.372 -19.888 1.00 73.06 175 ARG A CA 1
ATOM 1317 C C . ARG A 1 175 ? 7.817 0.162 -21.113 1.00 73.06 175 ARG A C 1
ATOM 1319 O O . ARG A 1 175 ? 7.179 0.760 -21.977 1.00 73.06 175 ARG A O 1
ATOM 1326 N N . ALA A 1 176 ? 9.136 -0.011 -21.173 1.00 66.69 176 ALA A N 1
ATOM 1327 C CA . ALA A 1 176 ? 9.908 0.320 -22.354 1.00 66.69 176 ALA A CA 1
ATOM 1328 C C . ALA A 1 176 ? 9.444 -0.563 -23.515 1.00 66.69 176 ALA A C 1
ATOM 1330 O O . ALA A 1 176 ? 9.416 -1.787 -23.393 1.00 66.69 176 ALA A O 1
ATOM 1331 N N . ASP A 1 177 ? 9.089 0.059 -24.635 1.00 66.56 177 ASP A N 1
ATOM 1332 C CA . ASP A 1 177 ? 8.828 -0.687 -25.857 1.00 66.56 177 ASP A CA 1
ATOM 1333 C C . ASP A 1 177 ? 10.127 -1.390 -26.305 1.00 66.56 177 ASP A C 1
ATOM 1335 O O . ASP A 1 177 ? 11.237 -0.850 -26.174 1.00 66.56 177 ASP A O 1
ATOM 1339 N N . LEU A 1 178 ? 9.990 -2.615 -26.812 1.00 59.53 178 LEU A N 1
ATOM 1340 C CA . LEU A 1 178 ? 11.081 -3.353 -27.447 1.00 59.53 178 LEU A CA 1
ATOM 1341 C C . LEU A 1 178 ? 11.531 -2.652 -28.739 1.00 59.53 178 LEU A C 1
ATOM 1343 O O . LEU A 1 178 ? 12.671 -2.825 -29.154 1.00 59.53 178 LEU A O 1
ATOM 1347 N N . SER A 1 179 ? 10.669 -1.809 -29.325 1.00 56.53 179 SER A N 1
ATOM 1348 C CA . SER A 1 179 ? 10.994 -0.954 -30.470 1.00 56.53 179 SER A CA 1
ATOM 1349 C C . SER A 1 179 ? 11.872 0.258 -30.132 1.00 56.53 179 SER A C 1
ATOM 1351 O O . SER A 1 179 ? 12.380 0.889 -31.057 1.00 56.53 179 SER A O 1
ATOM 1353 N N . ILE A 1 180 ? 12.078 0.596 -28.843 1.00 57.62 180 ILE A N 1
ATOM 1354 C CA . ILE A 1 180 ? 13.014 1.668 -28.465 1.00 57.62 180 ILE A CA 1
ATOM 1355 C C . ILE A 1 180 ? 14.401 1.223 -28.932 1.00 57.62 180 ILE A C 1
ATOM 1357 O O . ILE A 1 180 ? 14.923 0.246 -28.378 1.00 57.62 180 ILE A O 1
ATOM 1361 N N . PRO A 1 181 ? 14.993 1.893 -29.936 1.00 48.41 181 PRO A N 1
ATOM 1362 C CA . PRO A 1 181 ? 16.185 1.389 -30.583 1.00 48.41 181 PRO A CA 1
ATOM 1363 C C . PRO A 1 181 ? 17.318 1.280 -29.573 1.00 48.41 181 PRO A C 1
ATOM 1365 O O . PRO A 1 181 ? 17.527 2.158 -28.728 1.00 48.41 181 PRO A O 1
ATOM 1368 N N . CYS A 1 182 ? 18.075 0.197 -29.683 1.00 48.09 182 CYS A N 1
ATOM 1369 C CA . CYS A 1 182 ? 19.433 0.127 -29.174 1.00 48.09 182 CYS A CA 1
ATOM 1370 C C . CYS A 1 182 ? 20.323 1.037 -30.043 1.00 48.09 182 CYS A C 1
ATOM 1372 O O . CYS A 1 182 ? 21.135 0.523 -30.790 1.00 48.09 182 CYS A O 1
ATOM 1374 N N . GLY A 1 183 ? 20.122 2.358 -29.964 1.00 42.88 183 GLY A N 1
ATOM 1375 C CA . GLY A 1 183 ? 20.944 3.400 -30.593 1.00 42.88 183 GLY A CA 1
ATOM 1376 C C . GLY A 1 183 ? 21.000 3.409 -32.125 1.00 42.88 183 GLY A C 1
ATOM 1377 O O . GLY A 1 183 ? 21.418 2.438 -32.744 1.00 42.88 183 GLY A O 1
ATOM 1378 N N . ASP A 1 184 ? 20.657 4.554 -32.715 1.00 35.97 184 ASP A N 1
ATOM 1379 C CA . ASP A 1 184 ? 21.347 5.026 -33.925 1.00 35.97 184 ASP A CA 1
ATOM 1380 C C . ASP A 1 184 ? 22.581 5.841 -33.499 1.00 35.97 184 ASP A C 1
ATOM 1382 O O . ASP A 1 184 ? 22.487 6.558 -32.467 1.00 35.97 184 ASP A O 1
#

Sequence (184 aa):
PPLRGSDGSHTFTFDTVSRRLPAIVRSTIAANGYAGALAADLERLAAEIAAGAPLVALTAPALLPWNAHAPMADALARRETWISAPWFLVENYMYKRIWQLTNVEHAAATGARRPGSAEPHDPFLLQKEAALHASDGALLESILPLFGSTTSASPDSPPPASIAHFVYRSLWGNRADLSIPCGD

Secondary structure (DSSP, 8-state):
---BGGG-TTSHHHHIIIIIHHHHHHHHHHHHT--HHHHHHHHHHHHHHHTTPBP----SGGGHHHHHSHHHHHHHHTT-BTTTSBHHHHHHHHHHHHHHIIIIIHHHHH--S-TT--SPP-TTHHHHHHHHHHTHHHIIIIIHHHHHTTS---TTSPPP--HHHHHHHHHHGGG--TTS-S--

InterPro domains:
  IPR002791 Damage-control phosphatase ARMT1-like, metal-binding domain [PF01937] (18-180)
  IPR036075 Damage-control phosphatase ARMT1-like, metal-binding domain superfamily [SSF111321] (79-180)
  IPR039763 Damage-control phosphatase ARMT1 [PTHR12260] (8-181)